Protein AF-A0A8T0NGN0-F1 (afdb_monomer)

Organism: Panicum virgatum (NCBI:txid38727)

Structure (mmCIF, N/CA/C/O backbone):
data_AF-A0A8T0NGN0-F1
#
_entry.id   AF-A0A8T0NGN0-F1
#
loop_
_atom_site.group_PDB
_atom_site.id
_atom_site.type_symbol
_atom_site.label_atom_id
_atom_site.label_alt_id
_atom_site.label_comp_id
_atom_site.label_asym_id
_atom_site.label_entity_id
_atom_site.label_seq_id
_atom_site.pdbx_PDB_ins_code
_atom_site.Cartn_x
_atom_site.Cartn_y
_atom_site.Cartn_z
_atom_site.occupancy
_atom_site.B_iso_or_equiv
_atom_site.auth_seq_id
_atom_site.auth_comp_id
_atom_site.auth_asym_id
_atom_site.auth_atom_id
_atom_site.pdbx_PDB_model_num
ATOM 1 N N . MET A 1 1 ? 45.490 16.093 -98.674 1.00 74.44 1 MET A N 1
ATOM 2 C CA . MET A 1 1 ? 45.564 14.811 -97.948 1.00 74.44 1 MET A CA 1
ATOM 3 C C . MET A 1 1 ? 46.930 14.727 -97.291 1.00 74.44 1 MET A C 1
ATOM 5 O O . MET A 1 1 ? 47.913 14.996 -97.976 1.00 74.44 1 MET A O 1
ATOM 9 N N . THR A 1 2 ? 46.995 14.457 -95.989 1.00 81.38 2 THR A N 1
ATOM 10 C CA . THR A 1 2 ? 48.259 14.351 -95.234 1.00 81.38 2 THR A CA 1
ATOM 11 C C . THR A 1 2 ? 48.808 12.919 -95.259 1.00 81.38 2 THR A C 1
ATOM 13 O O . THR A 1 2 ? 48.068 11.970 -95.512 1.00 81.38 2 THR A O 1
ATOM 16 N N . MET A 1 3 ? 50.105 12.735 -94.977 1.00 75.50 3 MET A N 1
ATOM 17 C CA . MET A 1 3 ? 50.713 11.392 -94.911 1.00 75.50 3 MET A CA 1
ATOM 18 C C . MET A 1 3 ? 50.069 10.491 -93.844 1.00 75.50 3 MET A C 1
ATOM 20 O O . MET A 1 3 ? 49.996 9.276 -94.016 1.00 75.50 3 MET A O 1
ATOM 24 N N . GLU A 1 4 ? 49.558 11.082 -92.765 1.00 74.56 4 GLU A N 1
ATOM 25 C CA . GLU A 1 4 ? 48.891 10.370 -91.673 1.00 74.56 4 GLU A CA 1
ATOM 26 C C . GLU A 1 4 ? 47.486 9.897 -92.083 1.00 74.56 4 GLU A C 1
ATOM 28 O O . GLU A 1 4 ? 47.121 8.752 -91.818 1.00 74.56 4 GLU A O 1
ATOM 33 N N . GLU A 1 5 ? 46.731 10.731 -92.807 1.00 77.75 5 GLU A N 1
ATOM 34 C CA . GLU A 1 5 ? 45.424 10.372 -93.380 1.00 77.75 5 GLU A CA 1
ATOM 35 C C . GLU A 1 5 ? 45.547 9.254 -94.423 1.00 77.75 5 GLU A C 1
ATOM 37 O O . GLU A 1 5 ? 44.729 8.332 -94.456 1.00 77.75 5 GLU A O 1
ATOM 42 N N . ILE A 1 6 ? 46.598 9.308 -95.248 1.00 78.19 6 ILE A N 1
ATOM 43 C CA . ILE A 1 6 ? 46.914 8.279 -96.245 1.00 78.19 6 ILE A CA 1
ATOM 44 C C . ILE A 1 6 ? 47.210 6.931 -95.560 1.00 78.19 6 ILE A C 1
ATOM 46 O O . ILE A 1 6 ? 46.754 5.886 -96.029 1.00 78.19 6 ILE A O 1
ATOM 50 N N . PHE A 1 7 ? 47.940 6.947 -94.438 1.00 75.62 7 PHE A N 1
ATOM 51 C CA . PHE A 1 7 ? 48.290 5.745 -93.674 1.00 75.62 7 PHE A CA 1
ATOM 52 C C . PHE A 1 7 ? 47.091 5.134 -92.933 1.00 75.62 7 PHE A C 1
ATOM 54 O O . PHE A 1 7 ? 46.950 3.914 -92.884 1.00 75.62 7 PHE A O 1
ATOM 61 N N . GLN A 1 8 ? 46.204 5.967 -92.382 1.00 73.19 8 GLN A N 1
ATOM 62 C CA . GLN A 1 8 ? 45.021 5.512 -91.641 1.00 73.19 8 GLN A CA 1
ATOM 63 C C . GLN A 1 8 ? 43.884 5.022 -92.554 1.00 73.19 8 GLN A C 1
ATOM 65 O O . GLN A 1 8 ? 43.066 4.203 -92.130 1.00 73.19 8 GLN A O 1
ATOM 70 N N . GLY A 1 9 ? 43.817 5.499 -93.803 1.00 71.62 9 GLY A N 1
ATOM 71 C CA . GLY A 1 9 ? 42.686 5.257 -94.696 1.00 71.62 9 GLY A CA 1
ATOM 72 C C . GLY A 1 9 ? 43.086 4.977 -96.142 1.00 71.62 9 GLY A C 1
ATOM 73 O O . GLY A 1 9 ? 42.964 5.836 -97.010 1.00 71.62 9 GLY A O 1
ATOM 74 N N . THR A 1 10 ? 43.430 3.727 -96.465 1.00 67.06 10 THR A N 1
ATOM 75 C CA . THR A 1 10 ? 43.726 3.322 -97.857 1.00 67.06 10 THR A CA 1
ATOM 76 C C . THR A 1 10 ? 42.545 3.567 -98.809 1.00 67.06 10 THR A C 1
ATOM 78 O O . THR A 1 10 ? 42.745 3.743 -100.008 1.00 67.06 10 THR A O 1
ATOM 81 N N . LYS A 1 11 ? 41.305 3.601 -98.294 1.00 76.12 11 LYS A N 1
ATOM 82 C CA . LYS A 1 11 ? 40.089 3.831 -99.092 1.00 76.12 11 LYS A CA 1
ATOM 83 C C . LYS A 1 11 ? 39.982 5.265 -99.620 1.00 76.12 11 LYS A C 1
ATOM 85 O O . LYS A 1 11 ? 39.736 5.430 -100.811 1.00 76.12 11 LYS A O 1
ATOM 90 N N . SER A 1 12 ? 40.187 6.274 -98.771 1.00 81.31 12 SER A N 1
ATOM 91 C CA . SER A 1 12 ? 40.117 7.687 -99.176 1.00 81.31 12 SER A CA 1
ATOM 92 C C . SER A 1 12 ? 41.257 8.042 -100.127 1.00 81.31 12 SER A C 1
ATOM 94 O O . SER A 1 12 ? 41.030 8.702 -101.139 1.00 81.31 12 SER A O 1
ATOM 96 N N . 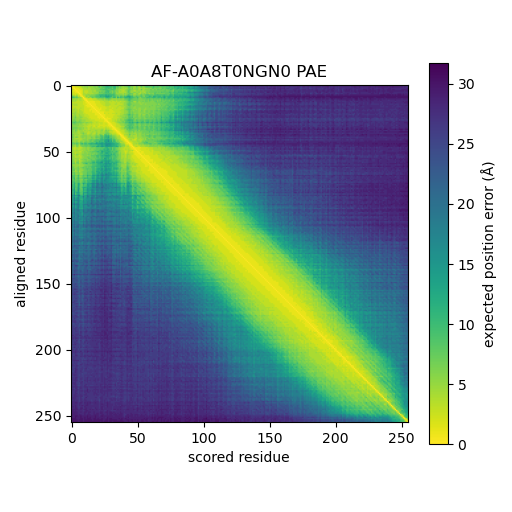PHE A 1 13 ? 42.461 7.521 -99.870 1.00 82.62 13 PHE A N 1
ATOM 97 C CA . PHE A 1 13 ? 43.593 7.667 -100.783 1.00 82.62 13 PHE A CA 1
ATOM 98 C C . PHE A 1 13 ? 43.336 6.999 -102.140 1.00 82.62 13 PHE A C 1
ATOM 100 O O . PHE A 1 13 ? 43.504 7.633 -103.180 1.00 82.62 13 PHE A O 1
ATOM 107 N N . LYS A 1 14 ? 42.865 5.743 -102.147 1.00 82.62 14 LYS A N 1
ATOM 108 C CA . LYS A 1 14 ? 42.511 5.019 -103.378 1.00 82.62 14 LYS A CA 1
ATOM 109 C C . LYS A 1 14 ? 41.492 5.791 -104.210 1.00 82.62 14 LYS A C 1
ATOM 111 O O . LYS A 1 14 ? 41.661 5.877 -105.421 1.00 82.62 14 LYS A O 1
ATOM 116 N N . GLN A 1 15 ? 40.462 6.342 -103.573 1.00 84.31 15 GLN A N 1
ATOM 117 C CA . GLN A 1 15 ? 39.436 7.117 -104.260 1.00 84.31 15 GLN A CA 1
ATOM 118 C C . GLN A 1 15 ? 40.010 8.399 -104.875 1.00 84.31 15 GLN A C 1
ATOM 120 O O . GLN A 1 15 ? 39.818 8.633 -106.064 1.00 84.31 15 GLN A O 1
ATOM 125 N N . ALA A 1 16 ? 40.792 9.169 -104.114 1.00 84.38 16 ALA A N 1
ATOM 126 C CA . ALA A 1 16 ? 41.404 10.397 -104.619 1.00 84.38 16 ALA A CA 1
ATOM 127 C C . ALA A 1 16 ? 42.376 10.140 -105.785 1.00 84.38 16 ALA A C 1
ATOM 129 O O . ALA A 1 16 ? 42.409 10.903 -106.747 1.00 84.38 16 ALA A O 1
ATOM 130 N N . VAL A 1 17 ? 43.165 9.061 -105.733 1.00 84.00 17 VAL A N 1
ATOM 131 C CA . VAL A 1 17 ? 44.047 8.677 -106.849 1.00 84.00 17 VAL A CA 1
ATOM 132 C C . VAL A 1 17 ? 43.225 8.242 -108.059 1.00 84.00 17 VAL A C 1
ATOM 134 O O . VAL A 1 17 ? 43.521 8.652 -109.178 1.00 84.00 17 VAL A O 1
ATOM 137 N N . PHE A 1 18 ? 42.183 7.440 -107.844 1.00 86.38 18 PHE A N 1
ATOM 138 C CA . PHE A 1 18 ? 41.316 6.958 -108.914 1.00 86.38 18 PHE A CA 1
ATOM 139 C C . PHE A 1 18 ? 40.646 8.111 -109.668 1.00 86.38 18 PHE A C 1
ATOM 141 O O . PHE A 1 18 ? 40.709 8.146 -110.893 1.00 86.38 18 PHE A O 1
ATOM 148 N N . GLU A 1 19 ? 40.065 9.073 -108.949 1.00 88.12 19 GLU A N 1
ATOM 149 C CA . GLU A 1 19 ? 39.405 10.242 -109.542 1.00 88.12 19 GLU A CA 1
ATOM 150 C C . GLU A 1 19 ? 40.383 11.081 -110.379 1.00 88.12 19 GLU A C 1
ATOM 152 O O . GLU A 1 19 ? 40.087 11.402 -111.529 1.00 88.12 19 GLU A O 1
ATOM 157 N N . ASN A 1 20 ? 41.583 11.359 -109.856 1.00 87.75 20 ASN A N 1
ATOM 158 C CA . ASN A 1 20 ? 42.586 12.154 -110.571 1.00 87.75 20 ASN A CA 1
ATOM 159 C C . ASN A 1 20 ? 43.132 11.448 -111.822 1.00 87.75 20 ASN A C 1
ATOM 161 O O . ASN A 1 20 ? 43.270 12.072 -112.870 1.00 87.75 20 ASN A O 1
ATOM 165 N N . VAL A 1 21 ? 43.423 10.145 -111.750 1.00 87.62 21 VAL A N 1
ATOM 166 C CA . VAL A 1 21 ? 43.949 9.406 -112.912 1.00 87.62 21 VAL A CA 1
ATOM 167 C C . VAL A 1 21 ? 42.856 9.191 -113.964 1.00 87.62 21 VAL A C 1
ATOM 169 O O . VAL A 1 21 ? 43.134 9.272 -115.159 1.00 87.62 21 VAL A O 1
ATOM 172 N N . GLN A 1 22 ? 41.606 8.963 -113.548 1.00 89.44 22 GLN A N 1
ATOM 173 C CA . GLN A 1 22 ? 40.489 8.826 -114.482 1.00 89.44 22 GLN A CA 1
ATOM 174 C C . GLN A 1 22 ? 40.253 10.117 -115.281 1.00 89.44 22 GLN A C 1
ATOM 176 O O . GLN A 1 22 ? 39.952 10.034 -116.470 1.00 89.44 22 GLN A O 1
ATOM 181 N N . LEU A 1 23 ? 40.430 11.297 -114.671 1.00 90.94 23 LEU A N 1
ATOM 182 C CA . LEU A 1 23 ? 40.332 12.586 -115.371 1.00 90.94 23 LEU A CA 1
ATOM 183 C C . LEU A 1 23 ? 41.334 12.706 -116.529 1.00 90.94 23 LEU A C 1
ATOM 185 O O . LEU A 1 23 ? 40.952 13.143 -117.614 1.00 90.94 23 LEU A O 1
ATOM 189 N N . GLU A 1 24 ? 42.581 12.279 -116.328 1.00 89.69 24 GLU A N 1
ATOM 190 C CA . GLU A 1 24 ? 43.611 12.301 -117.378 1.00 89.69 24 GLU A CA 1
ATOM 191 C C . GLU A 1 24 ? 43.345 11.247 -118.464 1.00 89.69 24 GLU A C 1
ATOM 193 O O . GLU A 1 24 ? 43.424 11.530 -119.659 1.00 89.69 24 GLU A O 1
ATOM 198 N N . LEU A 1 25 ? 42.954 10.029 -118.075 1.00 89.44 25 LEU A N 1
ATOM 199 C CA . LEU A 1 25 ? 42.685 8.937 -119.018 1.00 89.44 25 LEU A CA 1
ATOM 200 C C . LEU A 1 25 ? 41.464 9.185 -119.913 1.00 89.44 25 LEU A C 1
ATOM 202 O O . LEU A 1 25 ? 41.438 8.706 -121.050 1.00 89.44 25 LEU A O 1
ATOM 206 N N . ASN A 1 26 ? 40.492 9.974 -119.444 1.00 90.00 26 ASN A N 1
ATOM 207 C CA . ASN A 1 26 ? 39.333 10.378 -120.240 1.00 90.00 26 ASN A CA 1
ATOM 208 C C . ASN A 1 26 ? 39.740 11.101 -121.537 1.00 90.00 26 ASN A C 1
ATOM 210 O O . ASN A 1 26 ? 39.068 10.930 -122.552 1.00 90.00 26 ASN A O 1
ATOM 214 N N . GLN A 1 27 ? 40.849 11.853 -121.540 1.00 89.81 27 GLN A N 1
ATOM 215 C CA . GLN A 1 27 ? 41.355 12.551 -122.735 1.00 89.81 27 GLN A CA 1
ATOM 216 C C . GLN A 1 27 ? 41.804 11.576 -123.836 1.00 89.81 27 GLN A C 1
ATOM 218 O O . GLN A 1 27 ? 41.778 11.913 -125.018 1.00 89.81 27 GLN A O 1
ATOM 223 N N . PHE A 1 28 ? 42.170 10.352 -123.449 1.00 89.75 28 PHE A N 1
ATOM 224 C CA . PHE A 1 28 ? 42.587 9.270 -124.341 1.00 89.75 28 PHE A CA 1
ATOM 225 C C . PHE A 1 28 ? 41.483 8.222 -124.562 1.00 89.75 28 PHE A C 1
ATOM 227 O O . PHE A 1 28 ? 41.721 7.213 -125.224 1.00 89.75 28 PHE A O 1
ATOM 234 N N . GLY A 1 29 ? 40.283 8.431 -124.002 1.00 88.44 29 GLY A N 1
ATOM 235 C CA . GLY A 1 29 ? 39.164 7.488 -124.085 1.00 88.44 29 GLY A CA 1
ATOM 236 C C . GLY A 1 29 ? 39.358 6.189 -123.289 1.00 88.44 29 GLY A C 1
ATOM 237 O O . GLY A 1 29 ? 38.723 5.182 -123.603 1.00 88.44 29 GLY A O 1
ATOM 238 N N . LEU A 1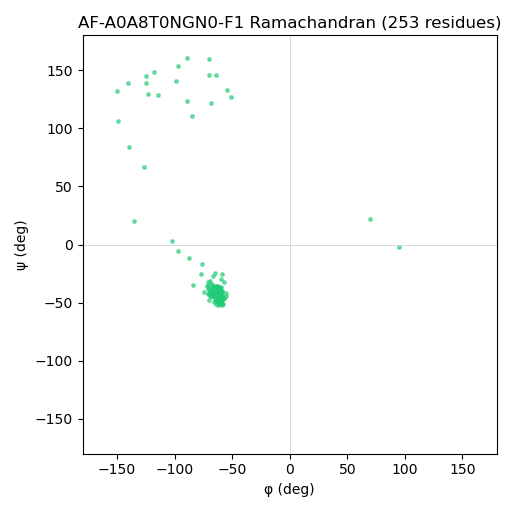 30 ? 40.239 6.180 -122.282 1.00 91.62 30 LEU A N 1
ATOM 239 C CA . LEU A 1 30 ? 40.534 5.007 -121.453 1.00 91.62 30 LEU A CA 1
ATOM 240 C C . LEU A 1 30 ? 39.772 5.058 -120.116 1.00 91.62 30 LEU A C 1
ATOM 242 O O . LEU A 1 30 ? 39.679 6.104 -119.475 1.00 91.62 30 LEU A O 1
ATOM 246 N N . TYR A 1 31 ? 39.270 3.907 -119.656 1.00 87.12 31 TYR A N 1
ATOM 247 C CA . TYR A 1 31 ? 38.495 3.789 -118.413 1.00 87.12 31 TYR A CA 1
ATOM 248 C C . TYR A 1 31 ? 39.119 2.789 -117.444 1.00 87.12 31 TYR A C 1
ATOM 250 O O . TYR A 1 31 ? 39.392 1.639 -117.798 1.00 87.12 31 TYR A O 1
ATOM 258 N N . ILE A 1 32 ? 39.301 3.210 -116.194 1.00 85.94 32 ILE A N 1
ATOM 259 C CA . ILE A 1 32 ? 39.745 2.342 -115.110 1.00 85.94 32 ILE A CA 1
ATOM 260 C C . ILE A 1 32 ? 38.516 1.646 -114.525 1.00 85.94 32 ILE A C 1
ATOM 262 O O . ILE A 1 32 ? 37.703 2.256 -113.842 1.00 85.94 32 ILE A O 1
ATOM 266 N N . TYR A 1 33 ? 38.402 0.338 -114.734 1.00 84.44 33 TYR A N 1
ATOM 267 C CA . TYR A 1 33 ? 37.346 -0.466 -114.105 1.00 84.44 33 TYR A CA 1
ATOM 268 C C . TYR A 1 33 ? 37.709 -0.908 -112.688 1.00 84.44 33 TYR A C 1
ATOM 270 O O . TYR A 1 33 ? 36.854 -1.015 -111.812 1.00 84.44 33 TYR A O 1
ATOM 278 N N . ASN A 1 34 ? 38.989 -1.190 -112.457 1.00 83.50 34 ASN A N 1
ATOM 279 C CA . ASN A 1 34 ? 39.491 -1.594 -111.158 1.00 83.50 34 ASN A CA 1
ATOM 280 C C . ASN A 1 34 ? 40.941 -1.136 -111.012 1.00 83.50 34 ASN A C 1
ATOM 282 O O . ASN A 1 34 ? 41.767 -1.371 -111.890 1.00 83.50 34 ASN A O 1
ATOM 286 N N . ALA A 1 35 ? 41.245 -0.514 -109.881 1.00 81.31 35 ALA A N 1
ATOM 287 C CA . ALA A 1 35 ? 42.602 -0.220 -109.464 1.00 81.31 35 ALA A CA 1
ATOM 288 C C . ALA A 1 35 ? 42.817 -0.805 -108.073 1.00 81.31 35 ALA A C 1
ATOM 290 O O . ALA A 1 35 ? 41.958 -0.682 -107.201 1.00 81.31 35 ALA A O 1
ATOM 291 N N . ASN A 1 36 ? 43.982 -1.398 -107.839 1.00 79.88 36 ASN A N 1
ATOM 292 C CA . ASN A 1 36 ? 44.412 -1.798 -106.508 1.00 79.88 36 ASN A CA 1
ATOM 293 C C . ASN A 1 36 ? 45.627 -0.969 -106.121 1.00 79.88 36 ASN A C 1
ATOM 295 O O . ASN A 1 36 ? 46.600 -0.889 -106.866 1.00 79.88 36 ASN A O 1
ATOM 299 N N . VAL A 1 37 ? 45.562 -0.365 -104.940 1.00 77.19 37 VAL A N 1
ATOM 300 C CA . VAL A 1 37 ? 46.704 0.313 -104.337 1.00 77.19 37 VAL A CA 1
ATOM 301 C C . VAL A 1 37 ? 47.447 -0.735 -103.519 1.00 77.19 37 VAL A C 1
ATOM 303 O O . VAL A 1 37 ? 46.844 -1.406 -102.679 1.00 77.19 37 VAL A O 1
ATOM 306 N N . LYS A 1 38 ? 48.737 -0.926 -103.802 1.00 79.44 38 LYS A N 1
ATOM 307 C CA . LYS A 1 38 ? 49.597 -1.777 -102.971 1.00 79.44 38 LYS A CA 1
ATOM 308 C C . LYS A 1 38 ? 49.841 -1.105 -101.618 1.00 79.44 38 LYS A C 1
ATOM 310 O O . LYS A 1 38 ? 49.680 0.104 -101.486 1.00 79.44 38 LYS A O 1
ATOM 315 N N . GLN A 1 39 ? 50.233 -1.892 -100.619 1.00 75.62 39 GLN A N 1
ATOM 316 C CA . GLN A 1 39 ? 50.604 -1.360 -99.311 1.00 75.62 39 GLN A CA 1
ATOM 317 C C . GLN A 1 39 ? 51.698 -0.296 -99.461 1.00 75.62 39 GLN A C 1
ATOM 319 O O . GLN A 1 39 ? 52.683 -0.508 -100.170 1.00 75.62 39 GLN A O 1
ATOM 324 N N . LEU A 1 40 ? 51.506 0.840 -98.795 1.00 75.69 40 LEU A N 1
ATOM 325 C CA . LEU A 1 40 ? 52.522 1.878 -98.703 1.00 75.69 40 LEU A CA 1
ATOM 326 C C . LEU A 1 40 ? 53.664 1.349 -97.845 1.00 75.69 40 LEU A C 1
ATOM 328 O O . LEU A 1 40 ? 53.458 0.936 -96.704 1.00 75.69 40 LEU A O 1
ATOM 332 N N . VAL A 1 41 ? 54.851 1.332 -98.431 1.00 77.81 41 VAL A N 1
ATOM 333 C CA . VAL A 1 41 ? 56.087 0.911 -97.783 1.00 77.81 41 VAL A CA 1
ATOM 334 C C . VAL A 1 41 ? 57.097 2.035 -97.923 1.00 77.81 41 VAL A C 1
ATOM 336 O O . VAL A 1 41 ? 57.103 2.747 -98.931 1.00 77.81 41 VAL A O 1
ATOM 339 N N . ASP A 1 42 ? 57.927 2.208 -96.901 1.00 79.25 42 ASP A N 1
ATOM 340 C CA . ASP A 1 42 ? 59.022 3.165 -96.966 1.00 79.25 42 ASP A CA 1
ATOM 341 C C . ASP A 1 42 ? 60.029 2.751 -98.057 1.00 79.25 42 ASP A C 1
ATOM 343 O O . ASP A 1 42 ? 60.260 1.567 -98.320 1.00 79.25 42 ASP A O 1
ATOM 347 N N . VAL A 1 43 ? 60.633 3.744 -98.709 1.00 80.56 43 VAL A N 1
ATOM 348 C CA . VAL A 1 43 ? 61.757 3.537 -99.635 1.00 80.56 43 VAL A CA 1
ATOM 349 C C . VAL A 1 43 ? 63.000 3.135 -98.818 1.00 80.56 43 VAL A C 1
ATOM 351 O O . VAL A 1 43 ? 63.158 3.638 -97.703 1.00 80.56 43 VAL A O 1
ATOM 354 N N . PRO A 1 44 ? 63.908 2.274 -99.325 1.00 77.62 44 PRO A N 1
ATOM 355 C CA . PRO A 1 44 ? 65.113 1.882 -98.591 1.00 77.62 44 PRO A CA 1
ATOM 356 C C . PRO A 1 44 ? 65.912 3.088 -98.068 1.00 77.62 44 PRO A C 1
ATOM 358 O O . PRO A 1 44 ? 66.255 3.988 -98.834 1.00 77.62 44 PRO A O 1
ATOM 361 N N . GLY A 1 45 ? 66.201 3.100 -96.763 1.00 80.38 45 GLY A N 1
ATOM 362 C CA . GLY A 1 45 ? 66.869 4.209 -96.068 1.00 80.38 45 GLY A CA 1
ATOM 363 C C . GLY A 1 45 ? 65.927 5.214 -95.390 1.00 80.38 45 GLY A C 1
ATOM 364 O O . GLY A 1 45 ? 66.411 6.131 -94.734 1.00 80.38 45 GLY A O 1
ATOM 365 N N . GLN A 1 46 ? 64.607 5.044 -95.518 1.00 81.69 46 GLN A N 1
ATOM 366 C CA . GLN A 1 46 ? 63.585 5.809 -94.797 1.00 81.69 46 GLN A CA 1
ATOM 367 C C . GLN A 1 46 ? 62.755 4.874 -93.901 1.00 81.69 46 GLN A C 1
ATOM 369 O O . GLN A 1 46 ? 62.558 3.709 -94.234 1.00 81.69 46 GLN A O 1
ATOM 374 N N . GLU A 1 47 ? 62.266 5.377 -92.765 1.00 83.12 47 GLU A N 1
ATOM 375 C CA . GLU A 1 47 ? 61.556 4.576 -91.742 1.00 83.12 47 GLU A CA 1
ATOM 376 C C . GLU A 1 47 ? 60.276 5.265 -91.221 1.00 83.12 47 GLU A C 1
ATOM 378 O O . GLU A 1 47 ? 59.793 4.989 -90.120 1.00 83.12 47 GLU A O 1
ATOM 383 N N . TYR A 1 48 ? 59.725 6.215 -91.978 1.00 83.94 48 TYR A N 1
ATOM 384 C CA . TYR A 1 48 ? 58.639 7.076 -91.513 1.00 83.94 48 TYR A CA 1
ATOM 385 C C . TYR A 1 48 ? 57.359 6.299 -91.164 1.00 83.94 48 TYR A C 1
ATOM 387 O O . TYR A 1 48 ? 56.816 6.488 -90.072 1.00 83.94 48 TYR A O 1
ATOM 395 N N . PHE A 1 49 ? 56.883 5.402 -92.035 1.00 81.62 49 PHE A N 1
ATOM 396 C CA . PHE A 1 49 ? 55.665 4.624 -91.770 1.00 81.62 49 PHE A CA 1
ATOM 397 C C . PHE A 1 49 ? 55.860 3.598 -90.650 1.00 81.62 49 PHE A C 1
ATOM 399 O O . PHE A 1 49 ? 54.928 3.347 -89.881 1.00 81.62 49 PHE A O 1
ATOM 406 N N . SER A 1 50 ? 57.076 3.063 -90.499 1.00 82.06 50 SER A N 1
ATOM 407 C CA . SER A 1 50 ? 57.440 2.222 -89.351 1.00 82.06 50 SER A CA 1
ATOM 408 C C . SER A 1 50 ? 57.301 2.986 -88.027 1.00 82.06 50 SER A C 1
ATOM 410 O O . SER A 1 50 ? 56.578 2.545 -87.126 1.00 82.06 50 SER A O 1
ATOM 412 N N . TYR A 1 51 ? 57.897 4.181 -87.917 1.00 85.81 51 TYR A N 1
ATOM 413 C CA . TYR A 1 51 ? 57.782 5.013 -86.713 1.00 85.81 51 TYR A CA 1
ATOM 414 C C . TYR A 1 51 ? 56.361 5.529 -86.477 1.00 85.81 51 TYR A C 1
ATOM 416 O O . TYR A 1 51 ? 55.921 5.599 -85.328 1.00 85.81 51 TYR A O 1
ATOM 424 N N . LEU A 1 52 ? 55.612 5.854 -87.534 1.00 84.00 52 LEU A N 1
ATOM 425 C CA . LEU A 1 52 ? 54.213 6.273 -87.424 1.00 84.00 52 LEU A CA 1
ATOM 426 C C . LEU A 1 52 ? 53.324 5.131 -86.899 1.00 84.00 52 LEU A C 1
ATOM 428 O O . LEU A 1 52 ? 52.499 5.344 -86.004 1.00 84.00 52 LEU A O 1
ATOM 432 N N . GLY A 1 53 ? 53.537 3.903 -87.379 1.00 83.69 53 GLY A N 1
ATOM 433 C CA . GLY A 1 53 ? 52.899 2.694 -86.853 1.00 83.69 53 GLY A CA 1
ATOM 434 C C . GLY A 1 53 ? 53.245 2.436 -85.382 1.00 83.69 53 GLY A C 1
ATOM 435 O O . GLY A 1 53 ? 52.358 2.208 -84.561 1.00 83.69 53 GLY A O 1
ATOM 436 N N . GLN A 1 54 ? 54.520 2.561 -85.003 1.00 86.75 54 GLN A N 1
ATOM 437 C CA . GLN A 1 54 ? 54.936 2.422 -83.602 1.00 86.75 54 GLN A CA 1
ATOM 438 C C . GLN A 1 54 ? 54.341 3.520 -82.707 1.00 86.75 54 GLN A C 1
ATOM 440 O O . GLN A 1 54 ? 53.851 3.226 -81.617 1.00 86.75 54 GLN A O 1
ATOM 445 N N . LYS A 1 55 ? 54.325 4.781 -83.159 1.00 88.44 55 LYS A N 1
ATOM 446 C CA . LYS A 1 55 ? 53.760 5.923 -82.419 1.00 88.44 55 LYS A CA 1
ATOM 447 C C . LYS A 1 55 ? 52.260 5.760 -82.184 1.00 88.44 55 LYS A C 1
ATOM 449 O O . LYS A 1 55 ? 51.794 6.025 -81.079 1.00 88.44 55 LYS A O 1
ATOM 454 N N . THR A 1 56 ? 51.508 5.310 -83.189 1.00 85.19 56 THR A N 1
ATOM 455 C CA . THR A 1 56 ? 50.058 5.071 -83.067 1.00 85.19 56 THR A CA 1
ATOM 456 C C . THR A 1 56 ? 49.752 3.918 -82.110 1.00 85.19 56 THR A C 1
ATOM 458 O O . THR A 1 56 ? 48.919 4.079 -81.218 1.00 85.19 56 THR A O 1
ATOM 461 N N . GLN A 1 57 ? 50.485 2.802 -82.199 1.00 85.94 57 GLN A N 1
ATOM 462 C CA . GLN A 1 57 ? 50.362 1.688 -81.249 1.00 85.94 57 GLN A CA 1
ATOM 463 C C . GLN A 1 57 ? 50.725 2.107 -79.818 1.00 85.94 57 GLN A C 1
ATOM 465 O O . GLN A 1 57 ? 49.973 1.838 -78.882 1.00 85.94 57 GLN A O 1
ATOM 470 N N . GLN A 1 58 ? 51.842 2.817 -79.631 1.00 89.56 58 GLN A N 1
ATOM 471 C CA . GLN A 1 58 ? 52.235 3.336 -78.320 1.00 89.56 58 GLN A CA 1
ATOM 472 C C . GLN A 1 58 ? 51.228 4.357 -77.779 1.00 89.56 58 GLN A C 1
ATOM 474 O O . GLN A 1 58 ? 50.980 4.373 -76.575 1.00 89.56 58 GLN A O 1
ATOM 479 N N . GLY A 1 59 ? 50.634 5.184 -78.643 1.00 89.50 59 GLY A N 1
ATOM 480 C CA . GLY A 1 59 ? 49.565 6.117 -78.291 1.00 89.50 59 GLY A CA 1
ATOM 481 C C . GLY A 1 59 ? 48.329 5.397 -77.755 1.00 89.50 59 GLY A C 1
ATOM 482 O O . GLY A 1 59 ? 47.876 5.712 -76.658 1.00 89.50 59 GLY A O 1
ATOM 483 N N . ALA A 1 60 ? 47.854 4.368 -78.462 1.00 88.44 60 ALA A N 1
ATOM 484 C CA . ALA A 1 60 ? 46.731 3.539 -78.019 1.00 88.44 60 ALA A CA 1
ATOM 485 C C . ALA A 1 60 ? 47.029 2.816 -76.694 1.00 88.44 60 ALA A C 1
ATOM 487 O O . ALA A 1 60 ? 46.200 2.810 -75.787 1.00 88.44 60 ALA A O 1
ATOM 488 N N . VAL A 1 61 ? 48.240 2.265 -76.539 1.00 91.56 61 VAL A N 1
ATOM 489 C CA . VAL A 1 61 ? 48.672 1.620 -75.287 1.00 91.56 61 VAL A CA 1
ATOM 490 C C . VAL A 1 61 ? 48.739 2.624 -74.133 1.00 91.56 61 VAL A C 1
ATOM 492 O O . VAL A 1 61 ? 48.342 2.293 -73.018 1.00 91.56 61 VAL A O 1
ATOM 495 N N . LYS A 1 62 ? 49.239 3.844 -74.366 1.00 91.50 62 LYS A N 1
ATOM 496 C CA . LYS A 1 62 ? 49.266 4.900 -73.343 1.00 91.50 62 LYS A CA 1
ATOM 497 C C . LYS A 1 62 ? 47.854 5.329 -72.954 1.00 91.50 62 LYS A C 1
ATOM 499 O O . LYS A 1 62 ? 47.594 5.409 -71.760 1.00 91.50 62 LYS A O 1
ATOM 504 N N . GLN A 1 63 ? 46.957 5.527 -73.920 1.00 91.88 63 GLN A N 1
ATOM 505 C CA . GLN A 1 63 ? 45.569 5.890 -73.637 1.00 91.88 63 GLN A CA 1
ATOM 506 C C . GLN A 1 63 ? 44.865 4.801 -72.821 1.00 91.88 63 GLN A C 1
ATOM 508 O O . GLN A 1 63 ? 44.339 5.089 -71.756 1.00 91.88 63 GLN A O 1
ATOM 513 N N . ALA A 1 64 ? 44.980 3.532 -73.224 1.00 92.88 64 ALA A N 1
ATOM 514 C CA . ALA A 1 64 ? 44.413 2.421 -72.462 1.00 92.88 64 ALA A CA 1
ATOM 515 C C . ALA A 1 64 ? 44.985 2.336 -71.034 1.00 92.88 64 ALA A C 1
ATOM 517 O O . ALA A 1 64 ? 44.265 2.022 -70.089 1.00 92.88 64 ALA A O 1
ATOM 518 N N . LYS A 1 65 ? 46.281 2.634 -70.846 1.00 93.62 65 LYS A N 1
ATOM 519 C CA . LYS A 1 65 ? 46.887 2.711 -69.506 1.00 93.62 65 LYS A CA 1
ATOM 520 C C . LYS A 1 65 ? 46.305 3.854 -68.671 1.00 93.62 65 LYS A C 1
ATOM 522 O O . LYS A 1 65 ? 46.104 3.648 -67.476 1.00 93.62 65 LYS A O 1
ATOM 527 N N . VAL A 1 66 ? 46.050 5.018 -69.274 1.00 94.31 66 VAL A N 1
ATOM 528 C CA . VAL A 1 66 ? 45.398 6.158 -68.608 1.00 94.31 66 VAL A CA 1
ATOM 529 C C . VAL A 1 66 ? 43.970 5.786 -68.215 1.00 94.31 66 VAL A C 1
ATOM 531 O O . VAL A 1 66 ? 43.648 5.866 -67.035 1.00 94.31 66 VAL A O 1
ATOM 534 N N . ASP A 1 67 ? 43.171 5.254 -69.140 1.00 94.50 67 ASP A N 1
ATOM 535 C CA . ASP A 1 67 ? 41.776 4.875 -68.882 1.00 94.50 67 ASP A CA 1
ATOM 536 C C . ASP A 1 67 ? 41.673 3.823 -67.760 1.00 94.50 67 ASP A C 1
ATOM 538 O O . ASP A 1 67 ? 40.827 3.915 -66.869 1.00 94.50 67 ASP A O 1
ATOM 542 N N . VAL A 1 68 ? 42.579 2.832 -67.744 1.00 94.56 68 VAL A N 1
ATOM 543 C CA . VAL A 1 68 ? 42.654 1.828 -66.667 1.00 94.56 68 VAL A CA 1
ATOM 544 C C . VAL A 1 68 ? 43.057 2.461 -65.333 1.00 94.56 68 VAL A C 1
ATOM 546 O O . VAL A 1 68 ? 42.532 2.064 -64.289 1.00 94.56 68 VAL A O 1
ATOM 549 N N . ALA A 1 69 ? 43.986 3.418 -65.333 1.00 92.75 69 ALA A N 1
ATOM 550 C CA . ALA A 1 69 ? 44.394 4.120 -64.119 1.00 92.75 69 ALA A CA 1
ATOM 551 C C . ALA A 1 69 ? 43.257 4.992 -63.563 1.00 92.75 69 ALA A C 1
ATOM 553 O O . ALA A 1 69 ? 42.984 4.929 -62.364 1.00 92.75 69 ALA A O 1
ATOM 554 N N . GLU A 1 70 ? 42.548 5.725 -64.422 1.00 94.00 70 GLU A N 1
ATOM 555 C CA . GLU A 1 70 ? 41.384 6.535 -64.054 1.00 94.00 70 GLU A CA 1
ATOM 556 C C . GLU A 1 70 ? 40.235 5.670 -63.528 1.00 94.00 70 GLU A C 1
ATOM 558 O O . GLU A 1 70 ? 39.679 5.960 -62.468 1.00 94.00 70 GLU A O 1
ATOM 563 N N . ALA A 1 71 ? 39.922 4.555 -64.196 1.00 94.38 71 ALA A N 1
ATOM 564 C CA . ALA A 1 71 ? 38.895 3.621 -63.740 1.00 94.38 71 ALA A CA 1
ATOM 565 C C . ALA A 1 71 ? 39.237 3.005 -62.373 1.00 94.38 71 ALA A C 1
ATOM 567 O O . ALA A 1 71 ? 38.368 2.899 -61.505 1.00 94.38 71 ALA A O 1
ATOM 568 N N . ARG A 1 72 ? 40.508 2.637 -62.145 1.00 93.94 72 ARG A N 1
ATOM 569 C CA . ARG A 1 72 ? 40.978 2.144 -60.839 1.00 93.94 72 ARG A CA 1
ATOM 570 C C . ARG A 1 72 ? 40.894 3.216 -59.760 1.00 93.94 72 ARG A C 1
ATOM 572 O O . ARG A 1 72 ? 40.438 2.916 -58.661 1.00 93.94 72 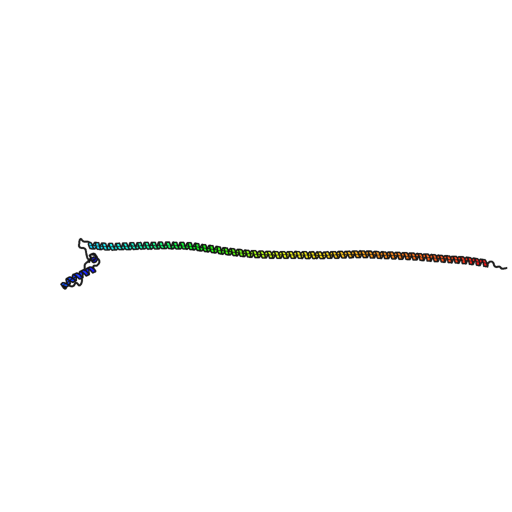ARG A O 1
ATOM 579 N N . MET A 1 73 ? 41.317 4.444 -60.063 1.00 94.44 73 MET A N 1
ATOM 580 C CA . MET A 1 73 ? 41.238 5.571 -59.133 1.00 94.44 73 MET A CA 1
ATOM 581 C C . MET A 1 73 ? 39.786 5.849 -58.743 1.00 94.44 73 MET A C 1
ATOM 583 O O . MET A 1 73 ? 39.481 5.921 -57.556 1.00 94.44 73 MET A O 1
ATOM 587 N N . ARG A 1 74 ? 38.883 5.930 -59.725 1.00 94.75 74 ARG A N 1
ATOM 588 C CA . ARG A 1 74 ? 37.454 6.140 -59.482 1.00 94.75 74 ARG A CA 1
ATOM 589 C C . ARG A 1 74 ? 36.848 5.011 -58.656 1.00 94.75 74 ARG A C 1
ATOM 591 O O . ARG A 1 74 ? 36.202 5.283 -57.654 1.00 94.75 74 ARG A O 1
ATOM 598 N N . GLY A 1 75 ? 37.131 3.754 -59.002 1.00 94.44 75 GLY A N 1
ATOM 599 C CA . GLY A 1 75 ? 36.665 2.604 -58.225 1.00 94.44 75 GLY A CA 1
ATOM 600 C C . GLY A 1 75 ? 37.174 2.604 -56.779 1.00 94.44 75 GLY A C 1
ATOM 601 O O . GLY A 1 75 ? 36.429 2.251 -55.868 1.00 94.44 75 GLY A O 1
ATOM 602 N N . ALA A 1 76 ? 38.419 3.034 -56.546 1.00 94.12 76 ALA A N 1
ATOM 603 C CA . ALA A 1 76 ? 38.978 3.162 -55.202 1.00 94.12 76 ALA A CA 1
ATOM 604 C C . ALA A 1 76 ? 38.326 4.300 -54.397 1.00 94.12 76 ALA A C 1
ATOM 606 O O . ALA A 1 76 ? 38.049 4.112 -53.211 1.00 94.12 76 ALA A O 1
ATOM 607 N N . ILE A 1 77 ? 38.057 5.448 -55.031 1.00 92.38 77 ILE A N 1
ATOM 608 C CA . ILE A 1 77 ? 37.330 6.569 -54.414 1.00 92.38 77 ILE A CA 1
ATOM 609 C C . ILE A 1 77 ? 35.911 6.130 -54.053 1.00 92.38 77 ILE A C 1
ATOM 611 O O . ILE A 1 77 ? 35.542 6.222 -52.886 1.00 92.38 77 ILE A O 1
ATOM 615 N N . ASP A 1 78 ? 35.165 5.552 -54.997 1.00 94.44 78 ASP A N 1
ATOM 616 C CA . ASP A 1 78 ? 33.791 5.092 -54.770 1.00 94.44 78 ASP A CA 1
ATOM 617 C C . ASP A 1 78 ? 33.730 4.043 -53.643 1.00 94.44 78 ASP A C 1
ATOM 619 O O . ASP A 1 78 ? 32.831 4.065 -52.798 1.00 94.44 78 ASP A O 1
ATOM 623 N N . ALA A 1 79 ? 34.704 3.125 -53.588 1.00 94.06 79 ALA A N 1
ATOM 624 C CA . ALA A 1 79 ? 34.809 2.143 -52.510 1.00 94.06 79 ALA A CA 1
ATOM 625 C C . ALA A 1 79 ? 35.060 2.811 -51.148 1.00 94.06 79 ALA A C 1
ATOM 627 O O . ALA A 1 79 ? 34.392 2.470 -50.169 1.00 94.06 79 ALA A O 1
ATOM 628 N N . LYS A 1 80 ? 35.977 3.786 -51.083 1.00 94.56 80 LYS A N 1
ATOM 629 C CA . LYS A 1 80 ? 36.280 4.528 -49.852 1.00 94.56 80 LYS A CA 1
ATOM 630 C C . LYS A 1 80 ? 35.129 5.425 -49.402 1.00 94.56 80 LYS A C 1
ATOM 632 O O . LYS A 1 80 ? 34.864 5.501 -48.206 1.00 94.56 80 LYS A O 1
ATOM 637 N N . GLU A 1 81 ? 34.406 6.049 -50.325 1.00 94.06 81 GLU A N 1
ATOM 638 C CA . GLU A 1 81 ? 33.199 6.819 -50.015 1.00 94.06 81 GLU A CA 1
ATOM 639 C C . GLU A 1 81 ? 32.081 5.922 -49.472 1.00 94.06 81 GLU A C 1
ATOM 641 O O . GLU A 1 81 ? 31.432 6.266 -48.480 1.00 94.06 81 GLU A O 1
ATOM 646 N N . ARG A 1 82 ? 31.875 4.732 -50.053 1.00 93.62 82 ARG A N 1
ATOM 647 C CA . ARG A 1 82 ? 30.912 3.755 -49.516 1.00 93.62 82 ARG A CA 1
ATOM 648 C C . ARG A 1 82 ? 31.304 3.253 -48.133 1.00 93.62 82 ARG A C 1
ATOM 650 O O . ARG A 1 82 ? 30.440 3.123 -47.268 1.00 93.62 82 ARG A O 1
ATOM 657 N N . GLU A 1 83 ? 32.587 3.001 -47.902 1.00 94.44 83 GLU A N 1
ATOM 658 C CA . GLU A 1 83 ? 33.098 2.633 -46.580 1.00 94.44 83 GLU A CA 1
ATOM 659 C C . GLU A 1 83 ? 32.855 3.766 -45.568 1.00 94.44 83 GLU A C 1
ATOM 661 O O . GLU A 1 83 ? 32.253 3.539 -44.519 1.00 94.44 83 GLU A O 1
ATOM 666 N N . GLY A 1 84 ? 33.221 5.004 -45.914 1.00 94.00 84 GLY A N 1
ATOM 667 C CA . GLY A 1 84 ? 33.026 6.179 -45.063 1.00 94.00 84 GLY A CA 1
ATOM 668 C C . GLY A 1 84 ? 31.556 6.452 -44.738 1.00 94.00 84 GLY A C 1
ATOM 669 O O . GLY A 1 84 ? 31.208 6.652 -43.576 1.00 94.00 84 GLY A O 1
ATOM 670 N N . THR A 1 85 ? 30.671 6.391 -45.735 1.00 94.12 85 THR A N 1
ATOM 671 C CA . THR A 1 85 ? 29.220 6.559 -45.532 1.00 94.12 85 THR A CA 1
ATOM 672 C C . THR A 1 85 ? 28.619 5.437 -44.688 1.00 94.12 85 THR A C 1
ATOM 674 O O . THR A 1 85 ? 27.746 5.700 -43.862 1.00 94.12 85 THR A O 1
ATOM 677 N N . THR A 1 86 ? 29.096 4.199 -44.841 1.00 92.44 86 THR A N 1
ATOM 678 C CA . THR A 1 86 ? 28.672 3.069 -44.000 1.00 92.44 86 THR A CA 1
ATOM 679 C C . THR A 1 86 ? 29.087 3.287 -42.547 1.00 92.44 86 THR A C 1
ATOM 681 O O . THR A 1 86 ? 28.258 3.141 -41.652 1.00 92.44 86 THR A O 1
ATOM 684 N N . LEU A 1 87 ? 30.334 3.703 -42.307 1.00 94.19 87 LEU A N 1
ATOM 685 C CA . LEU A 1 87 ? 30.838 3.998 -40.964 1.00 94.19 87 LEU A CA 1
ATOM 686 C C . LEU A 1 87 ? 30.093 5.169 -40.308 1.00 94.19 87 LEU A C 1
ATOM 688 O O . LEU A 1 87 ? 29.723 5.074 -39.140 1.00 94.19 87 LEU A O 1
ATOM 692 N N . GLN A 1 88 ? 29.823 6.245 -41.053 1.00 93.38 88 GLN A N 1
ATOM 693 C CA . GLN A 1 88 ? 29.052 7.388 -40.550 1.00 93.38 88 GLN A CA 1
ATOM 694 C C . GLN A 1 88 ? 27.626 6.986 -40.162 1.00 93.38 88 GLN A C 1
ATOM 696 O O . GLN A 1 88 ? 27.184 7.308 -39.061 1.00 93.38 88 GLN A O 1
ATOM 701 N N . LYS A 1 89 ? 26.928 6.233 -41.022 1.00 94.94 89 LYS A N 1
ATOM 702 C CA . LYS A 1 89 ? 25.575 5.740 -40.726 1.00 94.94 89 LYS A CA 1
ATOM 703 C C . LYS A 1 89 ? 25.558 4.787 -39.536 1.00 94.94 89 LYS A C 1
ATOM 705 O O . LYS A 1 89 ? 24.659 4.880 -38.709 1.00 94.94 89 LYS A O 1
ATOM 710 N N . ALA A 1 90 ? 26.543 3.896 -39.425 1.00 92.88 90 ALA A N 1
ATOM 711 C CA . ALA A 1 90 ? 26.667 3.009 -38.272 1.00 92.88 90 ALA A CA 1
ATOM 712 C C . ALA A 1 90 ? 26.843 3.811 -36.971 1.00 92.88 90 ALA A C 1
ATOM 714 O O . ALA A 1 90 ? 26.113 3.587 -36.009 1.00 92.88 90 ALA A O 1
ATOM 715 N N . ALA A 1 91 ? 27.735 4.807 -36.968 1.00 93.62 91 ALA A N 1
ATOM 716 C CA . ALA A 1 91 ? 27.948 5.679 -35.815 1.00 93.62 91 ALA A CA 1
ATOM 717 C C . ALA A 1 91 ? 26.696 6.500 -35.449 1.00 93.62 91 ALA A C 1
ATOM 719 O O . ALA A 1 91 ? 26.391 6.664 -34.266 1.00 93.62 91 ALA A O 1
ATOM 720 N N . GLU A 1 92 ? 25.953 6.992 -36.444 1.00 95.50 92 GLU A N 1
ATOM 721 C CA . GLU A 1 92 ? 24.693 7.709 -36.233 1.00 95.50 92 GLU A CA 1
ATOM 722 C C . GLU A 1 92 ? 23.626 6.803 -35.601 1.00 95.50 92 GLU A C 1
ATOM 724 O O . GLU A 1 92 ? 23.018 7.178 -34.596 1.00 95.50 92 GLU A O 1
ATOM 729 N N . VAL A 1 93 ? 23.439 5.592 -36.135 1.00 93.56 93 VAL A N 1
ATOM 730 C CA . VAL A 1 93 ? 22.500 4.601 -35.588 1.00 93.56 93 VAL A CA 1
ATOM 731 C C . VAL A 1 93 ? 22.878 4.222 -34.157 1.00 93.56 93 VAL A C 1
ATOM 733 O O . VAL A 1 93 ? 22.003 4.168 -33.290 1.00 93.56 93 VAL A O 1
ATOM 736 N N . ASP A 1 94 ? 24.162 4.020 -33.868 1.00 93.50 94 ASP A N 1
ATOM 737 C CA . ASP A 1 94 ? 24.634 3.710 -32.517 1.00 93.50 94 ASP A CA 1
ATOM 738 C C . ASP A 1 94 ? 24.368 4.861 -31.537 1.00 93.50 94 ASP A C 1
ATOM 740 O O . ASP A 1 94 ? 23.908 4.635 -30.412 1.00 93.50 94 ASP A O 1
ATOM 744 N N . ALA A 1 95 ? 24.613 6.106 -31.954 1.00 93.00 95 ALA A N 1
ATOM 745 C CA . ALA A 1 95 ? 24.327 7.286 -31.143 1.00 93.00 95 ALA A CA 1
ATOM 746 C C . ALA A 1 95 ? 22.821 7.432 -30.869 1.00 93.00 95 ALA A C 1
ATOM 748 O O . ALA A 1 95 ? 22.418 7.601 -29.714 1.00 93.00 95 ALA A O 1
ATOM 749 N N . GLN A 1 96 ? 21.981 7.291 -31.899 1.00 93.00 96 GLN A N 1
ATOM 750 C CA . GLN A 1 96 ? 20.522 7.322 -31.762 1.00 93.00 96 GLN A CA 1
ATOM 751 C C . GLN A 1 96 ? 20.014 6.190 -30.862 1.00 93.00 96 GLN A C 1
ATOM 753 O O . GLN A 1 96 ? 19.163 6.419 -30.001 1.00 93.00 96 GLN A O 1
ATOM 758 N N . THR A 1 97 ? 20.580 4.989 -30.989 1.00 93.00 97 THR A N 1
ATOM 759 C CA . THR A 1 97 ? 20.228 3.831 -30.159 1.00 93.00 97 THR A CA 1
ATOM 760 C C . THR A 1 97 ? 20.559 4.080 -28.689 1.00 93.00 97 THR A C 1
ATOM 762 O O . THR A 1 97 ? 19.741 3.776 -27.819 1.00 93.00 97 THR A O 1
ATOM 765 N N . LYS A 1 98 ? 21.718 4.681 -28.384 1.00 93.62 98 LYS A N 1
ATOM 766 C CA . LYS A 1 98 ? 22.080 5.062 -27.007 1.00 93.62 98 LYS A CA 1
ATOM 767 C C . LYS A 1 98 ? 21.102 6.082 -26.427 1.00 93.62 98 LYS A C 1
ATOM 769 O O . LYS A 1 98 ? 20.606 5.877 -25.321 1.00 93.62 98 LYS A O 1
ATOM 774 N N . VAL A 1 99 ? 20.780 7.138 -27.176 1.00 92.50 99 VAL A N 1
ATOM 775 C CA . VAL A 1 99 ? 19.807 8.158 -26.741 1.00 92.50 99 VAL A CA 1
ATOM 776 C C . VAL A 1 99 ? 18.429 7.538 -26.518 1.00 92.50 99 VAL A C 1
ATOM 778 O O . VAL A 1 99 ? 17.782 7.820 -25.510 1.00 92.50 99 VAL A O 1
ATOM 781 N N . PHE A 1 100 ? 17.988 6.663 -27.423 1.00 91.75 100 PHE A N 1
ATOM 782 C CA . PHE A 1 100 ? 16.717 5.961 -27.292 1.00 91.75 100 PHE A CA 1
ATOM 783 C C . PHE A 1 100 ? 16.676 5.097 -26.028 1.00 91.75 100 PHE A C 1
ATOM 785 O O . PHE A 1 100 ? 15.713 5.196 -25.273 1.00 91.75 100 PHE A O 1
ATOM 792 N N . ARG A 1 101 ? 17.728 4.312 -25.751 1.00 90.94 101 ARG A N 1
ATOM 793 C CA . ARG A 1 101 ? 17.824 3.487 -24.533 1.00 90.94 101 ARG A CA 1
ATOM 794 C C . ARG A 1 101 ? 17.736 4.326 -23.265 1.00 90.94 101 ARG A C 1
ATOM 796 O O . ARG A 1 101 ? 16.857 4.072 -22.451 1.00 90.94 101 ARG A O 1
ATOM 803 N N . VAL A 1 102 ? 18.557 5.371 -23.149 1.00 93.75 102 VAL A N 1
ATOM 804 C CA . VAL A 1 102 ? 18.540 6.270 -21.980 1.00 93.75 102 VAL A CA 1
ATOM 805 C C . VAL A 1 102 ? 17.162 6.915 -21.804 1.00 93.75 102 VAL A C 1
ATOM 807 O O . VAL A 1 102 ? 16.656 7.019 -20.689 1.00 93.75 102 VAL A O 1
ATOM 810 N N . ARG A 1 103 ? 16.508 7.317 -22.901 1.00 91.00 103 ARG A N 1
ATOM 811 C CA . ARG A 1 103 ? 15.156 7.882 -22.848 1.00 91.00 103 ARG A CA 1
ATOM 812 C C . ARG A 1 103 ? 14.117 6.859 -22.383 1.00 91.00 103 ARG A C 1
ATOM 814 O O . ARG A 1 103 ? 13.264 7.218 -21.578 1.00 91.00 103 ARG A O 1
ATOM 821 N N . GLN A 1 104 ? 14.170 5.621 -22.876 1.00 89.88 104 GLN A N 1
ATOM 822 C CA . GLN A 1 104 ? 13.263 4.550 -22.446 1.00 89.88 104 GLN A CA 1
ATOM 823 C C . GLN A 1 104 ? 13.477 4.184 -20.975 1.00 89.88 104 GLN A C 1
ATOM 825 O O . GLN A 1 104 ? 12.504 4.058 -20.239 1.00 89.88 104 GLN A O 1
ATOM 830 N N . GLU A 1 105 ? 14.728 4.099 -20.523 1.00 91.19 105 GLU A N 1
ATOM 831 C CA . GLU A 1 105 ? 15.062 3.885 -19.111 1.00 91.19 105 GLU A CA 1
ATOM 832 C C . GLU A 1 105 ? 14.521 5.018 -18.231 1.00 91.19 105 GLU A C 1
ATOM 834 O O . GLU A 1 105 ? 13.857 4.757 -17.231 1.00 91.19 105 GLU A O 1
ATOM 839 N N . ALA A 1 106 ? 14.707 6.280 -18.633 1.00 90.81 106 ALA A N 1
ATOM 840 C CA . ALA A 1 106 ? 14.168 7.427 -17.904 1.00 90.81 106 ALA A CA 1
ATOM 841 C C . ALA A 1 106 ? 12.629 7.419 -17.835 1.00 90.81 106 ALA A C 1
ATOM 843 O O . ALA A 1 106 ? 12.056 7.769 -16.801 1.00 90.81 106 ALA A O 1
ATOM 844 N N . ILE A 1 107 ? 11.950 7.009 -18.913 1.00 91.25 107 ILE A N 1
ATOM 845 C CA . ILE A 1 107 ? 10.492 6.817 -18.918 1.00 91.25 107 ILE A CA 1
ATOM 846 C C . ILE A 1 107 ? 10.105 5.696 -17.946 1.00 91.25 107 ILE A C 1
ATOM 848 O O . ILE A 1 107 ? 9.203 5.898 -17.137 1.00 91.25 107 ILE A O 1
ATOM 852 N N . GLY A 1 108 ? 10.809 4.561 -17.980 1.00 90.25 108 GLY A N 1
ATOM 853 C CA . GLY A 1 108 ? 10.578 3.433 -17.076 1.00 90.25 108 GLY A CA 1
ATOM 854 C C . GLY A 1 108 ? 10.728 3.818 -15.605 1.00 90.25 108 GLY A C 1
ATOM 855 O O . GLY A 1 108 ? 9.834 3.539 -14.812 1.00 90.25 108 GLY A O 1
ATOM 856 N N . ILE A 1 109 ? 11.796 4.538 -15.251 1.00 91.81 109 ILE A N 1
ATOM 857 C CA . ILE A 1 109 ? 12.028 5.040 -13.886 1.00 91.81 109 ILE A CA 1
ATOM 858 C C . ILE A 1 109 ? 10.919 6.012 -13.466 1.00 91.81 109 ILE A C 1
ATOM 860 O O . ILE A 1 109 ? 10.411 5.930 -12.349 1.00 91.81 109 ILE A O 1
ATOM 864 N N . LYS A 1 110 ? 10.508 6.928 -14.353 1.00 90.56 110 LYS A N 1
ATOM 865 C CA . LYS A 1 110 ? 9.429 7.880 -14.058 1.00 90.56 110 LYS A CA 1
ATOM 866 C C . LYS A 1 1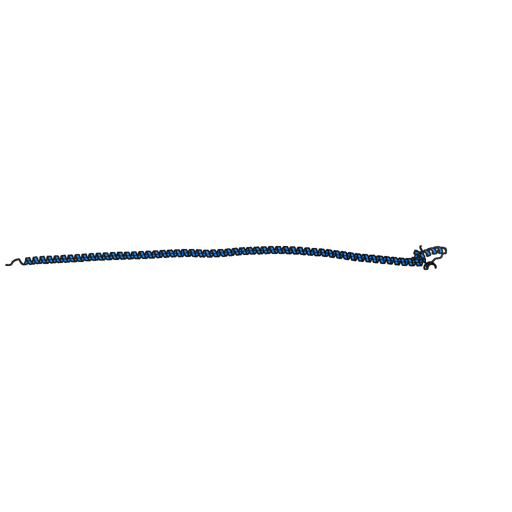10 ? 8.098 7.171 -13.815 1.00 90.56 110 LYS A C 1
ATOM 868 O O . LYS A 1 110 ? 7.361 7.570 -12.919 1.00 90.56 110 LYS A O 1
ATOM 873 N N . GLU A 1 111 ? 7.787 6.153 -14.609 1.00 90.75 111 GLU A N 1
ATOM 874 C CA . GLU A 1 111 ? 6.552 5.388 -14.456 1.00 90.75 111 GLU A CA 1
ATOM 875 C C . GLU A 1 111 ? 6.579 4.533 -13.185 1.00 90.75 111 GLU A C 1
ATOM 877 O O . GLU A 1 111 ? 5.617 4.552 -12.426 1.00 90.75 111 GLU A O 1
ATOM 882 N N . GLN A 1 112 ? 7.709 3.887 -12.875 1.00 89.38 112 GLN A N 1
ATOM 883 C CA . GLN A 1 112 ? 7.903 3.181 -11.604 1.00 89.38 112 GLN A CA 1
ATOM 884 C C . GLN A 1 112 ? 7.704 4.107 -10.401 1.00 89.38 112 GLN A C 1
ATOM 886 O O . GLN A 1 112 ? 6.965 3.756 -9.487 1.00 89.38 112 GLN A O 1
ATOM 891 N N . ALA A 1 113 ? 8.290 5.308 -10.419 1.00 91.38 113 ALA A N 1
ATOM 892 C CA . ALA A 1 113 ? 8.137 6.276 -9.335 1.00 91.38 113 ALA A CA 1
ATOM 893 C C . ALA A 1 113 ? 6.683 6.754 -9.165 1.00 91.38 113 ALA A C 1
ATOM 895 O O . ALA A 1 113 ? 6.236 6.967 -8.039 1.00 91.38 113 ALA A O 1
ATOM 896 N N . LYS A 1 114 ? 5.929 6.911 -10.264 1.00 93.25 114 LYS A N 1
ATOM 897 C CA . LYS A 1 114 ? 4.492 7.221 -10.195 1.00 93.25 114 LYS A CA 1
ATOM 898 C C . LYS A 1 114 ? 3.697 6.075 -9.586 1.00 93.25 114 LYS A C 1
ATOM 900 O O . LYS A 1 114 ? 2.931 6.318 -8.664 1.00 93.25 114 LYS A O 1
ATOM 905 N N . VAL A 1 115 ? 3.902 4.851 -10.075 1.00 93.06 115 VAL A N 1
ATOM 906 C CA . VAL A 1 115 ? 3.215 3.663 -9.556 1.00 93.06 115 VAL A CA 1
ATOM 907 C C . VAL A 1 115 ? 3.532 3.481 -8.073 1.00 93.06 115 VAL A C 1
ATOM 909 O O . VAL A 1 115 ? 2.627 3.250 -7.283 1.00 93.06 115 VAL A O 1
ATOM 912 N N . GLU A 1 116 ? 4.788 3.656 -7.656 1.00 92.56 116 GLU A N 1
ATOM 913 C CA . GLU A 1 116 ? 5.173 3.586 -6.242 1.00 92.56 116 GLU A CA 1
ATOM 914 C C . GLU A 1 116 ? 4.496 4.683 -5.404 1.00 92.56 116 GLU A C 1
ATOM 916 O O . GLU A 1 116 ? 4.041 4.418 -4.291 1.00 92.56 116 GLU A O 1
ATOM 921 N N . ALA A 1 117 ? 4.391 5.908 -5.925 1.00 92.44 117 ALA A N 1
ATOM 922 C CA . ALA A 1 117 ? 3.673 6.986 -5.251 1.00 92.44 117 ALA A CA 1
ATOM 923 C C . ALA A 1 117 ? 2.170 6.682 -5.121 1.00 92.44 117 ALA A C 1
ATOM 925 O O . ALA A 1 117 ? 1.608 6.878 -4.045 1.00 92.44 117 ALA A O 1
ATOM 926 N N . GLU A 1 118 ? 1.531 6.168 -6.173 1.00 91.69 118 GLU A N 1
ATOM 927 C CA . GLU A 1 118 ? 0.124 5.748 -6.153 1.00 91.69 118 GLU A CA 1
ATOM 928 C C . GLU A 1 118 ? -0.114 4.606 -5.158 1.00 91.69 118 GLU A C 1
ATOM 930 O O . GLU A 1 118 ? -1.055 4.669 -4.367 1.00 91.69 118 GLU A O 1
ATOM 935 N N . VAL A 1 119 ? 0.773 3.604 -5.132 1.00 93.94 119 VAL A N 1
ATOM 936 C CA . VAL A 1 119 ? 0.731 2.507 -4.155 1.00 93.94 119 VAL A CA 1
ATOM 937 C C . VAL A 1 119 ? 0.844 3.049 -2.732 1.00 93.94 119 VAL A C 1
ATOM 939 O O . VAL A 1 119 ? 0.011 2.705 -1.900 1.00 93.94 119 VAL A O 1
ATOM 942 N N . LYS A 1 120 ? 1.793 3.953 -2.452 1.00 92.06 120 LYS A N 1
ATOM 943 C CA . LYS A 1 120 ? 1.936 4.570 -1.119 1.00 92.06 120 LYS A CA 1
ATOM 944 C C . LYS A 1 120 ? 0.707 5.377 -0.707 1.00 92.06 120 LYS A C 1
ATOM 946 O O . LYS A 1 120 ? 0.312 5.335 0.454 1.00 92.06 120 LYS A O 1
ATOM 951 N N . VAL A 1 121 ? 0.097 6.124 -1.630 1.00 94.38 121 VAL A N 1
ATOM 952 C CA . VAL A 1 121 ? -1.156 6.848 -1.350 1.00 94.38 121 VAL A CA 1
ATOM 953 C C . VAL A 1 121 ? -2.261 5.858 -0.990 1.00 94.38 121 VAL A C 1
ATOM 955 O O . VAL A 1 121 ? -2.913 6.032 0.036 1.00 94.38 121 VAL A O 1
ATOM 958 N N . PHE A 1 122 ? -2.416 4.788 -1.769 1.00 93.12 122 PHE A N 1
ATOM 959 C CA . PHE A 1 122 ? -3.405 3.751 -1.497 1.00 93.12 122 PHE A CA 1
ATOM 960 C C . PHE A 1 122 ? -3.161 3.038 -0.157 1.00 93.12 122 PHE A C 1
ATOM 962 O O . PHE A 1 122 ? -4.106 2.808 0.596 1.00 93.12 122 PHE A O 1
ATOM 969 N N . GLU A 1 123 ? -1.911 2.709 0.173 1.00 92.75 123 GLU A N 1
ATOM 970 C CA . GLU A 1 123 ? -1.534 2.127 1.467 1.00 92.75 123 GLU A CA 1
ATOM 971 C C . GLU A 1 123 ? -1.903 3.060 2.624 1.00 92.75 123 GLU A C 1
ATOM 973 O O . GLU A 1 123 ? -2.592 2.635 3.549 1.00 92.75 123 GLU A O 1
ATOM 978 N N . ASN A 1 124 ? -1.550 4.345 2.532 1.00 93.88 124 ASN A N 1
ATOM 979 C CA . ASN A 1 124 ? -1.895 5.345 3.544 1.00 93.88 124 ASN A CA 1
ATOM 980 C C . ASN A 1 124 ? -3.416 5.507 3.710 1.00 93.88 124 ASN A C 1
ATOM 982 O O . ASN A 1 124 ? -3.916 5.587 4.833 1.00 93.88 124 ASN A O 1
ATOM 986 N N . GLU A 1 125 ? -4.173 5.534 2.609 1.00 93.50 125 GLU A N 1
ATOM 987 C CA . GLU A 1 125 ? -5.639 5.577 2.648 1.00 93.50 125 GLU A CA 1
ATOM 988 C C . GLU A 1 125 ? -6.214 4.335 3.339 1.00 93.50 125 GLU A C 1
ATOM 990 O O . GLU A 1 125 ? -7.109 4.439 4.183 1.00 93.50 125 GLU A O 1
ATOM 995 N N . ARG A 1 126 ? -5.683 3.147 3.029 1.00 94.38 126 ARG A N 1
ATOM 996 C CA . ARG A 1 126 ? -6.096 1.896 3.675 1.00 94.38 126 ARG A CA 1
ATOM 997 C C . ARG A 1 126 ? -5.757 1.885 5.157 1.00 94.38 126 ARG A C 1
ATOM 999 O O . ARG A 1 126 ? -6.606 1.487 5.955 1.00 94.38 126 ARG A O 1
ATOM 1006 N N . GLU A 1 127 ? -4.573 2.346 5.539 1.00 93.62 127 GLU A N 1
ATOM 1007 C CA . GLU A 1 127 ? -4.184 2.482 6.941 1.00 93.62 127 GLU A CA 1
ATOM 1008 C C . GLU A 1 127 ? -5.097 3.454 7.691 1.00 93.62 127 GLU A C 1
ATOM 1010 O O . GLU A 1 127 ? -5.549 3.128 8.791 1.00 93.62 127 GLU A O 1
ATOM 1015 N N . ALA A 1 128 ? -5.450 4.593 7.089 1.00 93.75 128 ALA A N 1
ATOM 1016 C CA . ALA A 1 128 ? -6.388 5.550 7.672 1.00 93.75 128 ALA A CA 1
ATOM 1017 C C . ALA A 1 128 ? -7.779 4.931 7.893 1.00 93.75 128 ALA A C 1
ATOM 1019 O O . ALA A 1 128 ? -8.355 5.074 8.974 1.00 93.75 128 ALA A O 1
ATOM 1020 N N . VAL A 1 129 ? -8.299 4.178 6.915 1.00 94.56 129 VAL A N 1
ATOM 1021 C CA . VAL A 1 129 ? -9.574 3.449 7.046 1.00 94.56 129 VAL A CA 1
ATOM 1022 C C . VAL A 1 129 ? -9.502 2.403 8.163 1.00 94.56 129 VAL A C 1
ATOM 1024 O O . VAL A 1 129 ? -10.423 2.297 8.975 1.00 94.56 129 VAL A O 1
ATOM 1027 N N . VAL A 1 130 ? -8.405 1.646 8.248 1.00 94.56 130 VAL A N 1
ATOM 1028 C CA . VAL A 1 130 ? -8.199 0.653 9.314 1.00 94.56 130 VAL A CA 1
ATOM 1029 C C . VAL A 1 130 ? -8.105 1.326 10.684 1.00 94.56 130 VAL A C 1
ATOM 1031 O O . VAL A 1 130 ? -8.680 0.822 11.651 1.00 94.56 130 VAL A O 1
ATOM 1034 N N . ALA A 1 131 ? -7.406 2.455 10.792 1.00 95.12 131 ALA A N 1
ATOM 1035 C CA . ALA A 1 131 ? -7.294 3.220 12.028 1.00 95.12 131 ALA A CA 1
ATOM 1036 C C . ALA A 1 131 ? -8.657 3.766 12.481 1.00 95.12 131 ALA A C 1
ATOM 1038 O O . ALA A 1 131 ? -9.008 3.610 13.652 1.00 95.12 131 ALA A O 1
ATOM 1039 N N . ALA A 1 132 ? -9.455 4.314 11.559 1.00 94.94 132 ALA A N 1
ATOM 1040 C CA . ALA A 1 132 ? -10.816 4.772 11.837 1.00 94.94 132 ALA A CA 1
ATOM 1041 C C . ALA A 1 132 ? -11.712 3.620 12.321 1.00 94.94 132 ALA A C 1
ATOM 1043 O O . ALA A 1 132 ? -12.324 3.715 13.383 1.00 94.94 132 ALA A O 1
ATOM 1044 N N . ALA A 1 133 ? -11.699 2.479 11.624 1.00 95.50 133 ALA A N 1
ATOM 1045 C CA . ALA A 1 133 ? -12.466 1.300 12.029 1.00 95.50 133 ALA A CA 1
ATOM 1046 C C . ALA A 1 133 ? -12.046 0.766 13.414 1.00 95.50 133 ALA A C 1
ATOM 1048 O O . ALA A 1 133 ? -12.891 0.347 14.208 1.00 95.50 133 ALA A O 1
ATOM 1049 N N . LYS A 1 134 ? -10.744 0.800 13.738 1.00 95.06 134 LYS A N 1
ATOM 1050 C CA . LYS A 1 134 ? -10.236 0.446 15.074 1.00 95.06 134 LYS A CA 1
ATOM 1051 C C . LYS A 1 134 ? -10.713 1.428 16.145 1.00 95.06 134 LYS A C 1
ATOM 1053 O O . LYS A 1 134 ? -11.092 0.982 17.227 1.00 95.06 134 LYS A O 1
ATOM 1058 N N . ALA A 1 135 ? -10.714 2.730 15.858 1.00 95.56 135 ALA A N 1
ATOM 1059 C CA . ALA A 1 135 ? -11.210 3.755 16.773 1.00 95.56 135 ALA A CA 1
ATOM 1060 C C . ALA A 1 135 ? -12.717 3.594 17.042 1.00 95.56 135 ALA A C 1
ATOM 1062 O O . ALA A 1 135 ? -13.143 3.609 18.198 1.00 95.56 135 ALA A O 1
ATOM 1063 N N . ASP A 1 136 ? -13.513 3.336 16.004 1.00 95.00 136 ASP A N 1
ATOM 1064 C CA . ASP A 1 136 ? -14.950 3.060 16.122 1.00 95.00 136 ASP A CA 1
ATOM 1065 C C . ASP A 1 136 ? -15.233 1.787 16.927 1.00 95.00 136 ASP A C 1
ATOM 1067 O O . ASP A 1 136 ? -16.147 1.726 17.752 1.00 95.00 136 ASP A O 1
ATOM 1071 N N . LEU A 1 137 ? -14.434 0.741 16.720 1.00 95.25 137 LEU A N 1
ATOM 1072 C CA . LEU A 1 137 ? -14.544 -0.486 17.501 1.00 95.25 137 LEU A CA 1
ATOM 1073 C C . LEU A 1 137 ? -14.187 -0.243 18.974 1.00 95.25 137 LEU A C 1
ATOM 1075 O O . LEU A 1 137 ? -14.861 -0.769 19.861 1.00 95.25 137 LEU A O 1
ATOM 1079 N N . ALA A 1 138 ? -13.159 0.563 19.250 1.00 95.75 138 ALA A N 1
ATOM 1080 C CA . ALA A 1 138 ? -12.756 0.913 20.609 1.00 95.75 138 ALA A CA 1
ATOM 1081 C C . ALA A 1 138 ? -13.819 1.753 21.334 1.00 95.75 138 ALA A C 1
ATOM 1083 O O . ALA A 1 138 ? -14.130 1.468 22.490 1.00 95.75 138 ALA A O 1
ATOM 1084 N N . THR A 1 139 ? -14.425 2.736 20.662 1.00 95.81 139 THR A N 1
ATOM 1085 C CA . THR A 1 139 ? -15.512 3.543 21.244 1.00 95.81 139 THR A CA 1
ATOM 1086 C C . THR A 1 139 ? -16.748 2.698 21.537 1.00 95.81 139 THR A C 1
ATOM 1088 O O . THR A 1 139 ? -17.309 2.811 22.627 1.00 95.81 139 THR A O 1
ATOM 1091 N N . LYS A 1 140 ? -17.133 1.786 20.633 1.00 95.62 140 LYS A N 1
ATOM 1092 C CA . LYS A 1 140 ? -18.232 0.834 20.879 1.00 95.62 140 LYS A CA 1
ATOM 1093 C C . LYS A 1 140 ? -17.949 -0.089 22.062 1.00 95.62 140 LYS A C 1
ATOM 1095 O O . LYS A 1 140 ? -18.820 -0.251 22.912 1.00 95.62 140 LYS A O 1
ATOM 1100 N N . LYS A 1 141 ? -16.733 -0.637 22.167 1.00 95.00 141 LYS A N 1
ATOM 1101 C CA . LYS A 1 141 ? -16.324 -1.444 23.330 1.00 95.00 141 LYS A CA 1
ATOM 1102 C C . LYS A 1 141 ? -16.408 -0.653 24.631 1.00 95.00 141 LYS A C 1
ATOM 1104 O O . LYS A 1 141 ? -17.033 -1.120 25.572 1.00 95.00 141 LYS A O 1
ATOM 1109 N N . ALA A 1 142 ? -15.863 0.563 24.664 1.00 94.69 142 ALA A N 1
ATOM 1110 C CA . ALA A 1 142 ? -15.928 1.416 25.848 1.00 94.69 142 ALA A CA 1
ATOM 1111 C C . ALA A 1 142 ? -17.376 1.771 26.238 1.00 94.69 142 ALA A C 1
ATOM 1113 O O . ALA A 1 142 ? -17.698 1.838 27.425 1.00 94.69 142 ALA A O 1
ATOM 1114 N N . ALA A 1 143 ? -18.259 1.978 25.255 1.00 95.62 143 ALA A N 1
ATOM 1115 C CA . ALA A 1 143 ? -19.680 2.202 25.495 1.00 95.62 143 ALA A CA 1
ATOM 1116 C C . ALA A 1 143 ? -20.359 0.970 26.114 1.00 95.62 143 ALA A C 1
ATOM 1118 O O . ALA A 1 143 ? -21.077 1.118 27.103 1.00 95.62 143 ALA A O 1
ATOM 1119 N N . TRP A 1 144 ? -20.094 -0.233 25.592 1.00 95.06 144 TRP A N 1
ATOM 1120 C CA . TRP A 1 144 ? -20.599 -1.479 26.176 1.00 95.06 144 TRP A CA 1
ATOM 1121 C C . TRP A 1 144 ? -20.047 -1.722 27.578 1.00 95.06 144 TRP A C 1
ATOM 1123 O O . TRP A 1 144 ? -20.824 -1.999 28.482 1.00 95.06 144 TRP A O 1
ATOM 1133 N N . ASP A 1 145 ? -18.747 -1.529 27.802 1.00 95.25 145 ASP A N 1
ATOM 1134 C CA . ASP A 1 145 ? -18.138 -1.677 29.128 1.00 95.25 145 ASP A CA 1
ATOM 1135 C C . ASP A 1 145 ? -18.751 -0.705 30.141 1.00 95.25 145 ASP A C 1
ATOM 1137 O O . ASP A 1 145 ? -19.023 -1.069 31.288 1.00 95.25 145 ASP A O 1
ATOM 1141 N N . ARG A 1 146 ? -19.007 0.542 29.724 1.00 94.75 146 ARG A N 1
ATOM 1142 C CA . ARG A 1 146 ? -19.714 1.521 30.554 1.00 94.75 146 ARG A CA 1
ATOM 1143 C C . ARG A 1 146 ? -21.136 1.059 30.854 1.00 94.75 146 ARG A C 1
ATOM 1145 O O . ARG A 1 146 ? -21.559 1.172 31.999 1.00 94.75 146 ARG A O 1
ATOM 1152 N N . GLN A 1 147 ? -21.861 0.553 29.859 1.00 94.50 147 GLN A N 1
ATOM 1153 C CA . GLN A 1 147 ? -23.227 0.063 30.033 1.00 94.50 147 GLN A CA 1
ATOM 1154 C C . GLN A 1 147 ? -23.280 -1.132 30.991 1.00 94.50 147 GLN A C 1
ATOM 1156 O O . GLN A 1 147 ? -24.110 -1.137 31.896 1.00 94.50 147 GLN A O 1
ATOM 1161 N N . THR A 1 148 ? -22.359 -2.088 30.856 1.00 95.06 148 THR A N 1
ATOM 1162 C CA . THR A 1 148 ? -22.226 -3.236 31.763 1.00 95.06 148 THR A CA 1
ATOM 1163 C C . THR A 1 148 ? -21.963 -2.775 33.193 1.00 95.06 148 THR A C 1
ATOM 1165 O O . THR A 1 148 ? -22.694 -3.160 34.098 1.00 95.06 148 THR A O 1
ATOM 1168 N N . LYS A 1 149 ? -20.996 -1.870 33.406 1.00 94.38 149 LYS A N 1
ATOM 1169 C CA . LYS A 1 149 ? -20.696 -1.334 34.746 1.00 94.38 149 LYS A CA 1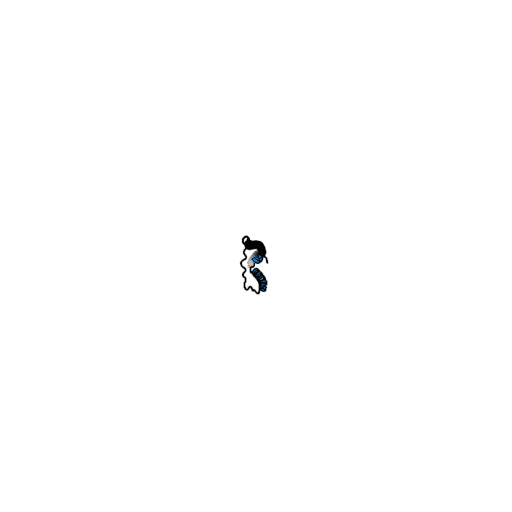
ATOM 1170 C C . LYS A 1 149 ? -21.867 -0.569 35.358 1.00 94.38 149 LYS A C 1
ATOM 1172 O O . LYS A 1 149 ? -22.093 -0.660 36.559 1.00 94.38 149 LYS A O 1
ATOM 1177 N N . VAL A 1 150 ? -22.601 0.203 34.554 1.00 95.38 150 VAL A N 1
ATOM 1178 C CA . VAL A 1 150 ? -23.806 0.901 35.027 1.00 95.38 150 VAL A CA 1
ATOM 1179 C C . VAL A 1 150 ? -24.863 -0.114 35.453 1.00 95.38 150 VAL A C 1
ATOM 1181 O O . VAL A 1 150 ? -25.365 -0.003 36.566 1.00 95.38 150 VAL A O 1
ATOM 1184 N N . ALA A 1 151 ? -25.128 -1.135 34.635 1.00 93.62 151 ALA A N 1
ATOM 1185 C CA . ALA A 1 151 ? -26.088 -2.186 34.963 1.00 93.62 151 ALA A CA 1
ATOM 1186 C C . ALA A 1 151 ? -25.696 -2.965 36.235 1.00 93.62 151 ALA A C 1
ATOM 1188 O O . ALA A 1 151 ? -26.551 -3.225 37.078 1.00 93.62 151 ALA A O 1
ATOM 1189 N N . GLU A 1 152 ? -24.411 -3.287 36.419 1.00 94.12 152 GLU A N 1
ATOM 1190 C CA . GLU A 1 152 ? -23.899 -3.932 37.638 1.00 94.12 152 GLU A CA 1
ATOM 1191 C C . GLU A 1 152 ? -24.111 -3.060 38.883 1.00 94.12 152 GLU A C 1
ATOM 1193 O O . GLU A 1 152 ? -24.588 -3.544 39.911 1.00 94.12 152 GLU A O 1
ATOM 1198 N N . VAL A 1 153 ? -23.796 -1.762 38.798 1.00 95.56 153 VAL A N 1
ATOM 1199 C CA . VAL A 1 153 ? -23.977 -0.821 39.914 1.00 95.56 153 VAL A CA 1
ATOM 1200 C C . VAL A 1 153 ? -25.456 -0.599 40.224 1.00 95.56 153 VAL A C 1
ATOM 1202 O O . VAL A 1 153 ? -25.826 -0.537 41.395 1.00 95.56 153 VAL A O 1
ATOM 1205 N N . GLU A 1 154 ? -26.307 -0.476 39.207 1.00 93.38 154 GLU A N 1
ATOM 1206 C CA . GLU A 1 154 ? -27.756 -0.342 39.378 1.00 93.38 154 GLU A CA 1
ATOM 1207 C C . GLU A 1 154 ? -28.356 -1.587 40.031 1.00 93.38 154 GLU A C 1
ATOM 1209 O O . GLU A 1 154 ? -29.103 -1.458 41.001 1.00 93.38 154 GLU A O 1
ATOM 1214 N N . ALA A 1 155 ? -27.970 -2.784 39.578 1.00 95.19 155 ALA A N 1
ATOM 1215 C CA . ALA A 1 155 ? -28.393 -4.041 40.186 1.00 95.19 155 ALA A CA 1
ATOM 1216 C C . ALA A 1 155 ? -27.934 -4.144 41.651 1.00 95.19 155 ALA A C 1
ATOM 1218 O O . ALA A 1 155 ? -28.746 -4.432 42.530 1.00 95.19 155 ALA A O 1
ATOM 1219 N N . ALA A 1 156 ? -26.666 -3.836 41.941 1.00 95.25 156 ALA A N 1
ATOM 1220 C CA . ALA A 1 156 ? -26.137 -3.847 43.305 1.00 95.25 156 ALA A CA 1
ATOM 1221 C C . ALA A 1 156 ? -26.851 -2.831 44.214 1.00 95.2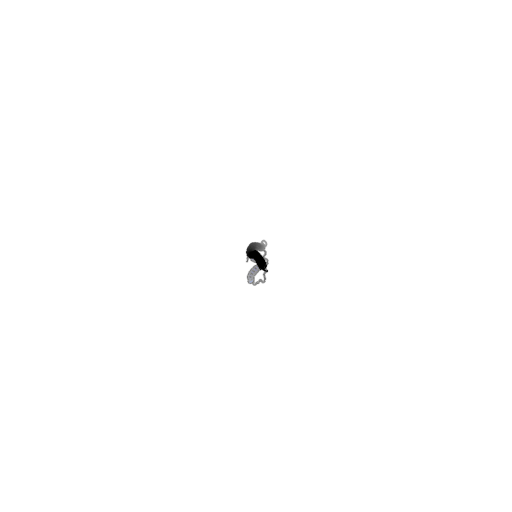5 156 ALA A C 1
ATOM 1223 O O . ALA A 1 156 ? -27.199 -3.148 45.352 1.00 95.25 156 ALA A O 1
ATOM 1224 N N . LYS A 1 157 ? -27.126 -1.618 43.714 1.00 95.50 157 LYS A N 1
ATOM 1225 C CA . LYS A 1 157 ? -27.891 -0.609 44.461 1.00 95.50 157 LYS A CA 1
ATOM 1226 C C . LYS A 1 157 ? -29.337 -1.031 44.691 1.00 95.50 157 LYS A C 1
ATOM 1228 O O . LYS A 1 157 ? -29.849 -0.788 45.778 1.00 95.50 157 LYS A O 1
ATOM 1233 N N . ALA A 1 158 ? -29.989 -1.657 43.713 1.00 95.06 158 ALA A N 1
ATOM 1234 C CA . ALA A 1 158 ? -31.350 -2.161 43.869 1.00 95.06 158 ALA A CA 1
ATOM 1235 C C . ALA A 1 158 ? -31.428 -3.232 44.969 1.00 95.06 158 ALA A C 1
ATOM 1237 O O . ALA A 1 158 ? -32.332 -3.182 45.802 1.00 95.06 158 ALA A O 1
ATOM 1238 N N . VAL A 1 159 ? -30.447 -4.142 45.024 1.00 95.81 159 VAL A N 1
ATOM 1239 C CA . VAL A 1 159 ? -30.321 -5.123 46.114 1.00 95.81 159 VAL A CA 1
ATOM 1240 C C . VAL A 1 159 ? -30.117 -4.420 47.458 1.00 95.81 159 VAL A C 1
ATOM 1242 O O . VAL A 1 159 ? -30.878 -4.680 48.384 1.00 95.81 159 VAL A O 1
ATOM 1245 N N . ALA A 1 160 ? -29.183 -3.469 47.553 1.00 94.44 160 ALA A N 1
ATOM 1246 C CA . ALA A 1 160 ? -28.913 -2.747 48.800 1.00 94.44 160 ALA A CA 1
ATOM 1247 C C . ALA A 1 160 ? -30.121 -1.932 49.306 1.00 94.44 160 ALA A C 1
ATOM 1249 O O . ALA A 1 160 ? -30.394 -1.902 50.505 1.00 94.44 160 ALA A O 1
ATOM 1250 N N . ILE A 1 161 ? -30.876 -1.291 48.405 1.00 94.56 161 ILE A N 1
ATOM 1251 C CA . ILE A 1 161 ? -32.131 -0.606 48.755 1.00 94.56 161 ILE A CA 1
ATOM 1252 C C . ILE A 1 161 ? -33.137 -1.620 49.294 1.00 94.56 161 ILE A C 1
ATOM 1254 O O . ILE A 1 161 ? -33.745 -1.382 50.335 1.00 94.56 161 ILE A O 1
ATOM 1258 N N . ARG A 1 162 ? -33.285 -2.769 48.623 1.00 94.38 162 ARG A N 1
ATOM 1259 C CA . ARG A 1 162 ? -34.231 -3.799 49.048 1.00 94.38 162 ARG A CA 1
ATOM 1260 C C . ARG A 1 162 ? -33.872 -4.394 50.408 1.00 94.38 162 ARG A C 1
ATOM 1262 O O . ARG A 1 162 ? -34.760 -4.624 51.224 1.00 94.38 162 ARG A O 1
ATOM 1269 N N . GLU A 1 163 ? -32.587 -4.611 50.666 1.00 92.62 163 GLU A N 1
ATOM 1270 C CA . GLU A 1 163 ? -32.076 -5.036 51.971 1.00 92.62 163 GLU A CA 1
ATOM 1271 C C . GLU A 1 163 ? -32.358 -3.989 53.055 1.00 92.62 163 GLU A C 1
ATOM 1273 O O . GLU A 1 163 ? -32.848 -4.341 54.127 1.00 92.62 163 GLU A O 1
ATOM 1278 N N . ALA A 1 164 ? -32.128 -2.702 52.774 1.00 94.25 164 ALA A N 1
ATOM 1279 C CA . ALA A 1 164 ? -32.416 -1.619 53.713 1.00 94.25 164 ALA A CA 1
ATOM 1280 C C . ALA A 1 164 ? -33.920 -1.488 54.022 1.00 94.25 164 ALA A C 1
ATOM 1282 O O . ALA A 1 164 ? -34.300 -1.330 55.182 1.00 94.25 164 ALA A O 1
ATOM 1283 N N . GLU A 1 165 ? -34.789 -1.603 53.012 1.00 93.44 165 GLU A N 1
ATOM 1284 C CA . GLU A 1 165 ? -36.247 -1.638 53.195 1.00 93.44 165 GLU A CA 1
ATOM 1285 C C . GLU A 1 165 ? -36.677 -2.803 54.095 1.00 93.44 165 GLU A C 1
ATOM 1287 O O . GLU A 1 165 ? -37.448 -2.612 55.040 1.00 93.44 165 GLU A O 1
ATOM 1292 N N . LEU A 1 166 ? -36.154 -4.005 53.828 1.00 95.38 166 LEU A N 1
ATOM 1293 C CA . LEU A 1 166 ? -36.432 -5.194 54.633 1.00 95.38 166 LEU A CA 1
ATOM 1294 C C . LEU A 1 166 ? -35.934 -5.027 56.072 1.00 95.38 166 LEU A C 1
ATOM 1296 O O . LEU A 1 166 ? -36.637 -5.414 57.003 1.00 95.38 166 LEU A O 1
ATOM 1300 N N . GLN A 1 167 ? -34.769 -4.410 56.273 1.00 93.50 167 GLN A N 1
ATOM 1301 C CA . GLN A 1 167 ? -34.225 -4.139 57.602 1.00 93.50 167 GLN A CA 1
ATOM 1302 C C . GLN A 1 167 ? -35.128 -3.189 58.403 1.00 93.50 167 GLN A C 1
ATOM 1304 O O . GLN A 1 167 ? -35.438 -3.470 59.561 1.00 93.50 167 GLN A O 1
ATOM 1309 N N . ILE A 1 168 ? -35.630 -2.119 57.776 1.00 94.81 168 ILE A N 1
ATOM 1310 C CA . ILE A 1 168 ? -36.606 -1.209 58.398 1.00 94.81 168 ILE A CA 1
ATOM 1311 C C . ILE A 1 168 ? -37.885 -1.969 58.777 1.00 94.81 168 ILE A C 1
ATOM 1313 O O . ILE A 1 168 ? -38.441 -1.763 59.859 1.00 94.81 168 ILE A O 1
ATOM 1317 N N . GLU A 1 169 ? -38.366 -2.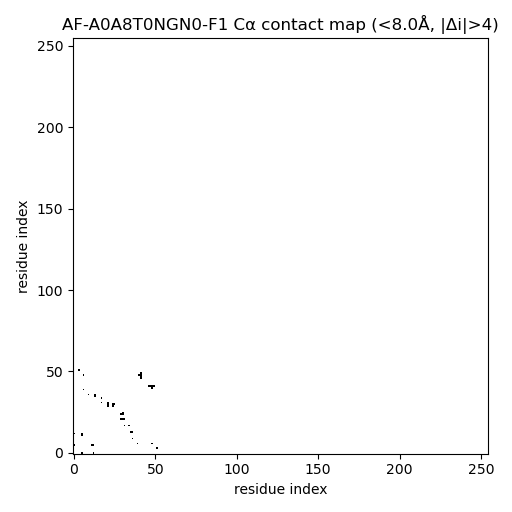868 57.915 1.00 92.62 169 GLU A N 1
ATOM 1318 C CA . GLU A 1 169 ? -39.550 -3.678 58.211 1.00 92.62 169 GLU A CA 1
ATOM 1319 C C . GLU A 1 169 ? -39.312 -4.636 59.390 1.00 92.62 169 GLU A C 1
ATOM 1321 O O . GLU A 1 169 ? -40.174 -4.769 60.265 1.00 92.62 169 GLU A O 1
ATOM 1326 N N . VAL A 1 170 ? -38.136 -5.266 59.452 1.00 95.38 170 VAL A N 1
ATOM 1327 C CA . VAL A 1 170 ? -37.718 -6.124 60.570 1.00 95.38 170 VAL A CA 1
ATOM 1328 C C . VAL A 1 170 ? -37.659 -5.327 61.872 1.00 95.38 170 VAL A C 1
ATOM 1330 O O . VAL A 1 170 ? -38.212 -5.767 62.881 1.00 95.38 170 VAL A O 1
ATOM 1333 N N . GLU A 1 171 ? -37.057 -4.139 61.867 1.00 92.62 171 GLU A N 1
ATOM 1334 C CA . GLU A 1 171 ? -37.002 -3.255 63.036 1.00 92.62 171 GLU A CA 1
ATOM 1335 C C . GLU A 1 171 ? -38.398 -2.816 63.485 1.00 92.62 171 GLU A C 1
ATOM 1337 O O . GLU A 1 171 ? -38.713 -2.876 64.676 1.00 92.62 171 GLU A O 1
ATOM 1342 N N . ARG A 1 172 ? -39.284 -2.482 62.541 1.00 93.44 172 ARG A N 1
ATOM 1343 C CA . ARG A 1 172 ? -40.683 -2.145 62.832 1.00 93.44 172 ARG A CA 1
ATOM 1344 C C . ARG A 1 172 ? -41.434 -3.323 63.455 1.00 93.44 172 ARG A C 1
ATOM 1346 O O . ARG A 1 172 ? -42.138 -3.133 64.447 1.00 93.44 172 ARG A O 1
ATOM 1353 N N . LYS A 1 173 ? -41.269 -4.539 62.924 1.00 93.06 173 LYS A N 1
ATOM 1354 C CA . LYS A 1 173 ? -41.860 -5.763 63.499 1.00 93.06 173 LYS A CA 1
ATOM 1355 C C . LYS A 1 173 ? -41.300 -6.065 64.886 1.00 93.06 173 LYS A C 1
ATOM 1357 O O . LYS A 1 173 ? -42.060 -6.424 65.782 1.00 93.06 173 LYS A O 1
ATOM 1362 N N . ASN A 1 174 ? -40.001 -5.871 65.094 1.00 92.38 174 ASN A N 1
ATOM 1363 C CA . ASN A 1 174 ? -39.371 -6.045 66.400 1.00 92.38 174 ASN A CA 1
ATOM 1364 C C . ASN A 1 174 ? -39.891 -5.035 67.427 1.00 92.38 174 ASN A C 1
ATOM 1366 O O . ASN A 1 174 ? -40.189 -5.428 68.557 1.00 92.38 174 ASN A O 1
ATOM 1370 N N . ALA A 1 175 ? -40.051 -3.768 67.036 1.00 92.94 175 ALA A N 1
ATOM 1371 C CA . ALA A 1 175 ? -40.638 -2.736 67.883 1.00 92.94 175 ALA A CA 1
ATOM 1372 C C . ALA A 1 175 ? -42.096 -3.064 68.241 1.00 92.94 175 ALA A C 1
ATOM 1374 O O . ALA A 1 175 ? -42.457 -3.014 69.416 1.00 92.94 175 ALA A O 1
ATOM 1375 N N . LEU A 1 176 ? -42.911 -3.482 67.263 1.00 93.50 176 LEU A N 1
ATOM 1376 C CA . LEU A 1 176 ? -44.287 -3.931 67.503 1.00 93.50 176 LEU A CA 1
ATOM 1377 C C . LEU A 1 176 ? -44.327 -5.099 68.493 1.00 93.50 176 LEU A C 1
ATOM 1379 O O . LEU A 1 176 ? -44.992 -4.996 69.523 1.00 93.50 176 LEU A O 1
ATOM 1383 N N . ARG A 1 177 ? -43.531 -6.149 68.259 1.00 92.00 177 ARG A N 1
ATOM 1384 C CA . ARG A 1 177 ? -43.414 -7.302 69.165 1.00 92.00 177 ARG A CA 1
ATOM 1385 C C . ARG A 1 177 ? -43.028 -6.887 70.586 1.00 92.00 177 ARG A C 1
ATOM 1387 O O . ARG A 1 177 ? -43.571 -7.420 71.550 1.00 92.00 177 ARG A O 1
ATOM 1394 N N . LEU A 1 178 ? -42.097 -5.942 70.736 1.00 91.94 178 LEU A N 1
ATOM 1395 C CA . LEU A 1 178 ? -41.701 -5.431 72.049 1.00 91.94 178 LEU A CA 1
ATOM 1396 C C . LEU A 1 178 ? -42.857 -4.690 72.728 1.00 91.94 178 LEU A C 1
ATOM 1398 O O . LEU A 1 178 ? -43.127 -4.932 73.902 1.00 91.94 178 LEU A O 1
ATOM 1402 N N . THR A 1 179 ? -43.566 -3.824 72.000 1.00 90.00 179 THR A N 1
ATOM 1403 C CA . THR A 1 179 ? -44.728 -3.112 72.551 1.00 90.00 179 THR A CA 1
ATOM 1404 C C . THR A 1 179 ? -45.866 -4.049 72.942 1.00 90.00 179 THR A C 1
ATOM 1406 O O . THR A 1 179 ? -46.473 -3.852 73.991 1.00 90.00 179 THR A O 1
ATOM 1409 N N . GLU A 1 180 ? -46.137 -5.091 72.154 1.00 89.81 180 GLU A N 1
ATOM 1410 C CA . GLU A 1 180 ? -47.116 -6.126 72.497 1.00 89.81 180 GLU A CA 1
ATOM 1411 C C . GLU A 1 180 ? -46.694 -6.909 73.738 1.00 89.81 180 GLU A C 1
ATOM 1413 O O . GLU A 1 180 ? -47.507 -7.099 74.639 1.00 89.81 180 GLU A O 1
ATOM 1418 N N . LYS A 1 181 ? -45.413 -7.289 73.836 1.00 92.94 181 LYS A N 1
ATOM 1419 C CA . LYS A 1 181 ? -44.868 -7.952 75.025 1.00 92.94 181 LYS A CA 1
ATOM 1420 C C . LYS A 1 181 ? -45.030 -7.085 76.276 1.00 92.94 181 LYS A C 1
ATOM 1422 O O . LYS A 1 181 ? -45.530 -7.570 77.284 1.00 92.94 181 LYS A O 1
ATOM 1427 N N . LEU A 1 182 ? -44.666 -5.803 76.201 1.00 91.69 182 LEU A N 1
ATOM 1428 C CA . LEU A 1 182 ? -44.819 -4.862 77.316 1.00 91.69 182 LEU A CA 1
ATOM 1429 C C . LEU A 1 182 ? -46.290 -4.661 77.698 1.00 91.69 182 LEU A C 1
ATOM 1431 O O . LEU A 1 182 ? -46.610 -4.637 78.883 1.00 91.69 182 LEU A O 1
ATOM 1435 N N . LYS A 1 183 ? -47.201 -4.563 76.719 1.00 92.19 183 LYS A N 1
ATOM 1436 C CA . LYS A 1 183 ? -48.648 -4.512 76.982 1.00 92.19 183 LYS A CA 1
ATOM 1437 C C . LYS A 1 183 ? -49.136 -5.780 77.677 1.00 92.19 183 LYS A C 1
ATOM 1439 O O . LYS A 1 183 ? -49.895 -5.672 78.632 1.00 92.19 183 LYS A O 1
ATOM 1444 N N . ALA A 1 184 ? -48.702 -6.958 77.231 1.00 89.44 184 ALA A N 1
ATOM 1445 C CA . ALA A 1 184 ? -49.067 -8.229 77.849 1.00 89.44 184 ALA A CA 1
ATOM 1446 C C . ALA A 1 184 ? -48.540 -8.336 79.291 1.00 89.44 184 ALA A C 1
ATOM 1448 O O . ALA A 1 184 ? -49.288 -8.731 80.181 1.00 89.44 184 ALA A O 1
ATOM 1449 N N . GLU A 1 185 ? -47.295 -7.922 79.549 1.00 89.25 185 GLU A N 1
ATOM 1450 C CA . GLU A 1 185 ? -46.720 -7.869 80.901 1.00 89.25 185 GLU A CA 1
ATOM 1451 C C . GLU A 1 185 ? -47.471 -6.879 81.806 1.00 89.25 185 GLU A C 1
ATOM 1453 O O . GLU A 1 185 ? -47.785 -7.202 82.952 1.00 89.25 185 GLU A O 1
ATOM 1458 N N . GLN A 1 186 ? -47.809 -5.689 81.298 1.00 90.38 186 GLN A N 1
ATOM 1459 C CA . GLN A 1 186 ? -48.589 -4.695 82.042 1.00 90.38 186 GLN A CA 1
ATOM 1460 C C . GLN A 1 186 ? -50.015 -5.172 82.328 1.00 90.38 186 GLN A C 1
ATOM 1462 O O . GLN A 1 186 ? -50.476 -5.028 83.458 1.00 90.38 186 GLN A O 1
ATOM 1467 N N . LEU A 1 187 ? -50.696 -5.762 81.339 1.00 90.38 187 LEU A N 1
ATOM 1468 C CA . LEU A 1 187 ? -52.025 -6.350 81.511 1.00 90.38 187 LEU A CA 1
ATOM 1469 C C . LEU A 1 187 ? -51.983 -7.487 82.527 1.00 90.38 187 LEU A C 1
ATOM 1471 O O . LEU A 1 187 ? -52.775 -7.479 83.457 1.00 90.38 187 LEU A O 1
ATOM 1475 N N . SER A 1 188 ? -51.019 -8.405 82.416 1.00 90.06 188 SER A N 1
ATOM 1476 C CA . SER A 1 188 ? -50.839 -9.484 83.390 1.00 90.06 188 SER A CA 1
ATOM 1477 C C . SER A 1 188 ? -50.623 -8.936 84.801 1.00 90.06 188 SER A C 1
ATOM 1479 O O . SER A 1 188 ? -51.282 -9.388 85.735 1.00 90.06 188 SER A O 1
ATOM 1481 N N . LYS A 1 189 ? -49.771 -7.917 84.966 1.00 91.12 189 LYS A N 1
ATOM 1482 C CA . LYS A 1 189 ? -49.549 -7.270 86.265 1.00 91.12 189 LYS A CA 1
ATOM 1483 C C . LYS A 1 189 ? -50.819 -6.601 86.799 1.00 91.12 189 LYS A C 1
ATOM 1485 O O . LYS A 1 189 ? -51.100 -6.726 87.986 1.00 91.12 189 LYS A O 1
ATOM 1490 N N . ALA A 1 190 ? -51.580 -5.918 85.945 1.00 88.75 190 ALA A N 1
ATOM 1491 C CA . ALA A 1 190 ? -52.840 -5.280 86.317 1.00 88.75 190 ALA A CA 1
ATOM 1492 C C . ALA A 1 190 ? -53.914 -6.310 86.703 1.00 88.75 190 ALA A C 1
ATOM 1494 O O . ALA A 1 190 ? -54.591 -6.114 87.706 1.00 88.75 190 ALA A O 1
ATOM 1495 N N . THR A 1 191 ? -54.032 -7.421 85.969 1.00 86.62 191 THR A N 1
ATOM 1496 C CA . THR A 1 191 ? -54.939 -8.531 86.298 1.00 86.62 191 THR A CA 1
ATOM 1497 C C . THR A 1 191 ? -54.568 -9.158 87.634 1.00 86.62 191 THR A C 1
ATOM 1499 O O . THR A 1 191 ? -55.430 -9.285 88.490 1.00 86.62 191 THR A O 1
ATOM 1502 N N . VAL A 1 192 ? -53.285 -9.459 87.865 1.00 89.44 192 VAL A N 1
ATOM 1503 C CA . VAL A 1 192 ? -52.829 -9.997 89.157 1.00 89.44 192 VAL A CA 1
ATOM 1504 C C . VAL A 1 192 ? -53.121 -9.013 90.290 1.00 89.44 192 VAL A C 1
ATOM 1506 O O . VAL A 1 192 ? -53.638 -9.417 91.321 1.00 89.44 192 VAL A O 1
ATOM 1509 N N . GLN A 1 193 ? -52.843 -7.717 90.111 1.00 87.50 193 GLN A N 1
ATOM 1510 C CA . GLN A 1 193 ? -53.161 -6.700 91.122 1.00 87.50 193 GLN A CA 1
ATOM 1511 C C . GLN A 1 193 ? -54.663 -6.592 91.396 1.00 87.50 193 GLN A C 1
ATOM 1513 O O . GLN A 1 193 ? -55.058 -6.456 92.553 1.00 87.50 193 GLN A O 1
ATOM 1518 N N . TYR A 1 194 ? -55.487 -6.651 90.350 1.00 88.12 194 TYR A N 1
ATOM 1519 C CA . TYR A 1 194 ? -56.939 -6.664 90.468 1.00 88.12 194 TYR A CA 1
ATOM 1520 C C . TYR A 1 194 ? -57.418 -7.901 91.239 1.00 88.12 194 TYR A C 1
ATOM 1522 O O . TYR A 1 194 ? -58.142 -7.752 92.220 1.00 88.12 194 TYR A O 1
ATOM 1530 N N . ASP A 1 195 ? -56.954 -9.096 90.869 1.00 87.00 195 ASP A N 1
ATOM 1531 C CA . ASP A 1 195 ? -57.309 -10.353 91.533 1.00 87.00 195 ASP A CA 1
ATOM 1532 C C . ASP A 1 195 ? -56.874 -10.356 93.005 1.00 87.00 195 ASP A C 1
ATOM 1534 O O . ASP A 1 195 ? -57.658 -10.740 93.874 1.00 87.00 195 ASP A O 1
ATOM 1538 N N . THR A 1 196 ? -55.671 -9.857 93.313 1.00 88.12 196 THR A N 1
ATOM 1539 C CA . THR A 1 196 ? -55.204 -9.679 94.696 1.00 88.12 196 THR A CA 1
ATOM 1540 C C . THR A 1 196 ? -56.112 -8.722 95.468 1.00 88.12 196 THR A C 1
ATOM 1542 O O . THR A 1 196 ? -56.544 -9.058 96.564 1.00 88.12 196 THR A O 1
ATOM 1545 N N . GLN A 1 197 ? -56.470 -7.560 94.906 1.00 88.44 197 GLN A N 1
ATOM 1546 C CA . GLN A 1 197 ? -57.373 -6.611 95.573 1.00 88.44 197 GLN A CA 1
ATOM 1547 C C . GLN A 1 197 ? -58.772 -7.189 95.798 1.00 88.44 197 GLN A C 1
ATOM 1549 O O . GLN A 1 197 ? -59.384 -6.929 96.838 1.00 88.44 197 GLN A O 1
ATOM 1554 N N . VAL A 1 198 ? -59.290 -7.966 94.844 1.00 88.88 198 VAL A N 1
ATOM 1555 C CA . VAL A 1 198 ? -60.566 -8.677 94.986 1.00 88.88 198 VAL A CA 1
ATOM 1556 C C . VAL A 1 198 ? -60.465 -9.716 96.100 1.00 88.88 198 VAL A C 1
ATOM 1558 O O . VAL A 1 198 ? -61.356 -9.775 96.947 1.00 88.88 198 VAL A O 1
ATOM 1561 N N . GLN A 1 199 ? -59.382 -10.497 96.157 1.00 86.06 199 GLN A N 1
ATOM 1562 C CA . GLN A 1 199 ? -59.152 -11.457 97.239 1.00 86.06 199 GLN A CA 1
ATOM 1563 C C . GLN A 1 199 ? -59.013 -10.777 98.604 1.00 86.06 199 GLN A C 1
ATOM 1565 O O . GLN A 1 199 ? -59.679 -11.204 99.544 1.00 86.06 199 GLN A O 1
ATOM 1570 N N . ASP A 1 200 ? -58.239 -9.697 98.711 1.00 88.00 200 ASP A N 1
ATOM 1571 C CA . ASP A 1 200 ? -58.076 -8.918 99.944 1.00 88.00 200 ASP A CA 1
ATOM 1572 C C . ASP A 1 200 ? -59.409 -8.316 100.405 1.00 88.00 200 ASP A C 1
ATOM 1574 O O . ASP A 1 200 ? -59.774 -8.398 101.581 1.00 88.00 200 ASP A O 1
ATOM 1578 N N . SER A 1 201 ? -60.184 -7.755 99.472 1.00 85.50 201 SER A N 1
ATOM 1579 C CA . SER A 1 201 ? -61.513 -7.200 99.754 1.00 85.50 201 SER A CA 1
ATOM 1580 C C . SER A 1 201 ? -62.488 -8.285 100.209 1.00 85.50 201 SER A C 1
ATOM 1582 O O . SER A 1 201 ? -63.218 -8.090 101.183 1.00 85.50 201 SER A O 1
ATOM 1584 N N . ASN A 1 202 ? -62.473 -9.451 99.558 1.00 86.88 202 ASN A N 1
ATOM 1585 C CA . ASN A 1 202 ? -63.281 -10.605 99.946 1.00 86.88 202 ASN A CA 1
ATOM 1586 C C . ASN A 1 202 ? -62.861 -11.155 101.315 1.00 86.88 202 ASN A C 1
ATOM 1588 O O . ASN A 1 202 ? -63.723 -11.459 102.139 1.00 86.88 202 ASN A O 1
ATOM 1592 N N . ALA A 1 203 ? -61.560 -11.226 101.603 1.00 85.25 203 ALA A N 1
ATOM 1593 C CA . ALA A 1 203 ? -61.034 -11.642 102.900 1.00 85.25 203 ALA A CA 1
ATOM 1594 C C . ALA A 1 203 ? -61.431 -10.658 104.014 1.00 85.25 203 ALA A C 1
ATOM 1596 O O . ALA A 1 203 ? -61.824 -11.076 105.109 1.00 85.25 203 ALA A O 1
ATOM 1597 N N . ALA A 1 204 ? -61.397 -9.351 103.735 1.00 87.81 204 ALA A N 1
ATOM 1598 C CA . ALA A 1 204 ? -61.847 -8.312 104.656 1.00 87.81 204 ALA A CA 1
ATOM 1599 C C . ALA A 1 204 ? -63.364 -8.370 104.903 1.00 87.81 204 ALA A C 1
ATOM 1601 O O . ALA A 1 204 ? -63.802 -8.259 106.052 1.00 87.81 204 ALA A O 1
ATOM 1602 N N . LEU A 1 205 ? -64.170 -8.580 103.855 1.00 87.25 205 LEU A N 1
ATOM 1603 C CA . LEU A 1 205 ? -65.615 -8.801 103.972 1.00 87.25 205 LEU A CA 1
ATOM 1604 C C . LEU A 1 205 ? -65.922 -10.048 104.802 1.00 87.25 205 LEU A C 1
ATOM 1606 O O . LEU A 1 205 ? -66.716 -9.964 105.737 1.00 87.25 205 LEU A O 1
ATOM 1610 N N . TYR A 1 206 ? -65.253 -11.166 104.518 1.00 86.25 206 TYR A N 1
ATOM 1611 C CA . TYR A 1 206 ? -65.417 -12.416 105.256 1.00 86.25 206 TYR A CA 1
ATOM 1612 C C . TYR A 1 206 ? -65.046 -12.255 106.736 1.00 86.25 206 TYR A C 1
ATOM 1614 O O . TYR A 1 206 ? -65.801 -12.658 107.620 1.00 86.25 206 TYR A O 1
ATOM 1622 N N . SER A 1 207 ? -63.929 -11.581 107.027 1.00 85.81 207 SER A N 1
ATOM 1623 C CA . SER A 1 207 ? -63.497 -11.295 108.402 1.00 85.81 207 SER A CA 1
ATOM 1624 C C . SER A 1 207 ? -64.493 -10.399 109.145 1.00 85.81 207 SER A C 1
ATOM 1626 O O . SER A 1 207 ? -64.816 -10.660 110.304 1.00 85.81 207 SER A O 1
ATOM 1628 N N . ARG A 1 208 ? -65.035 -9.365 108.484 1.00 87.50 208 ARG A N 1
ATOM 1629 C CA . ARG A 1 208 ? -66.086 -8.507 109.058 1.00 87.50 208 ARG A CA 1
ATOM 1630 C C . ARG A 1 208 ? -67.387 -9.264 109.293 1.00 87.50 208 ARG A C 1
ATOM 1632 O O . ARG A 1 208 ? -67.990 -9.068 110.344 1.00 87.50 208 ARG A O 1
ATOM 1639 N N . GLN A 1 209 ? -67.804 -10.122 108.361 1.00 85.56 209 GLN A N 1
ATOM 1640 C CA . GLN A 1 209 ? -68.975 -10.983 108.533 1.00 85.56 209 GLN A CA 1
ATOM 1641 C C . GLN A 1 209 ? -68.793 -11.906 109.734 1.00 85.56 209 GLN A C 1
ATOM 1643 O O . GLN A 1 209 ? -69.639 -11.900 110.620 1.00 85.56 209 GLN A O 1
ATOM 1648 N N . LYS A 1 210 ? -67.658 -12.605 109.839 1.00 87.75 210 LYS A N 1
ATOM 1649 C CA . LYS A 1 210 ? -67.368 -13.480 110.984 1.00 87.75 210 LYS A CA 1
ATOM 1650 C C . LYS A 1 210 ? -67.312 -12.724 112.308 1.00 87.75 210 LYS A C 1
ATOM 1652 O O . LYS A 1 210 ? -67.853 -13.201 113.299 1.00 87.75 210 LYS A O 1
ATOM 1657 N N . ALA A 1 211 ? -66.725 -11.528 112.333 1.00 86.06 211 ALA A N 1
ATOM 1658 C CA . ALA A 1 211 ? -66.720 -10.683 113.526 1.00 86.06 211 ALA A CA 1
ATOM 1659 C C . ALA A 1 211 ? -68.130 -10.187 113.904 1.00 86.06 211 ALA A C 1
ATOM 1661 O O . ALA A 1 211 ? -68.460 -10.106 115.087 1.00 86.06 211 ALA A O 1
ATOM 1662 N N . ALA A 1 212 ? -68.969 -9.855 112.918 1.00 83.00 212 ALA A N 1
ATOM 1663 C CA . ALA A 1 212 ? -70.358 -9.463 113.144 1.00 83.00 212 ALA A CA 1
ATOM 1664 C C . ALA A 1 212 ? -71.209 -10.646 113.633 1.00 83.00 212 ALA A C 1
ATOM 1666 O O . ALA A 1 212 ? -71.941 -10.488 114.605 1.00 83.00 212 ALA A O 1
ATOM 1667 N N . GLU A 1 213 ? -71.062 -11.827 113.023 1.00 84.06 213 GLU A N 1
ATOM 1668 C CA . GLU A 1 213 ? -71.676 -13.088 113.462 1.00 84.06 213 GLU A CA 1
ATOM 1669 C C . GLU A 1 213 ? -71.269 -13.428 114.901 1.00 84.06 213 GLU A C 1
ATOM 1671 O O . GLU A 1 213 ? -72.132 -13.733 115.721 1.00 84.06 213 GLU A O 1
ATOM 1676 N N . ALA A 1 214 ? -69.980 -13.305 115.237 1.00 81.88 214 ALA A N 1
ATOM 1677 C CA . ALA A 1 214 ? -69.476 -13.531 116.589 1.00 81.88 214 ALA A CA 1
ATOM 1678 C C . ALA A 1 214 ? -70.107 -12.566 117.606 1.00 81.88 214 ALA A C 1
ATOM 1680 O O . ALA A 1 214 ? -70.592 -13.007 118.646 1.00 81.88 214 ALA A O 1
ATOM 1681 N N . LYS A 1 215 ? -70.188 -11.265 117.287 1.00 85.19 215 LYS A N 1
ATOM 1682 C CA . LYS A 1 215 ? -70.872 -10.276 118.141 1.00 85.19 215 LYS A CA 1
ATOM 1683 C C . LYS A 1 215 ? -72.359 -10.583 118.317 1.00 85.19 215 LYS A C 1
ATOM 1685 O O . LYS A 1 215 ? -72.884 -10.435 119.417 1.00 85.19 215 LYS A O 1
ATOM 1690 N N . LEU A 1 216 ? -73.043 -10.995 117.251 1.00 83.88 216 LEU A N 1
ATOM 1691 C CA . LEU A 1 216 ? -74.456 -11.384 117.298 1.00 83.88 216 LEU A CA 1
ATOM 1692 C C . LEU A 1 216 ? -74.659 -12.609 118.196 1.00 83.88 216 LEU A C 1
ATOM 1694 O O . LEU A 1 216 ? -75.579 -12.626 119.010 1.00 83.88 216 LEU A O 1
ATOM 1698 N N . TYR A 1 217 ? -73.769 -13.596 118.088 1.00 83.69 217 TYR A N 1
ATOM 1699 C CA . TYR A 1 217 ? -73.780 -14.794 118.920 1.00 83.69 217 TYR A CA 1
ATOM 1700 C C . TYR A 1 217 ? -73.508 -14.479 120.399 1.00 83.69 217 TYR A C 1
ATOM 1702 O O . TYR A 1 217 ? -74.233 -14.957 121.269 1.00 83.69 217 TYR A O 1
ATOM 1710 N N . GLU A 1 218 ? -72.526 -13.623 120.702 1.00 83.50 218 GLU A N 1
ATOM 1711 C CA . GLU A 1 218 ? -72.275 -13.138 122.067 1.00 83.50 218 GLU A CA 1
ATOM 1712 C C . GLU A 1 218 ? -73.489 -12.401 122.641 1.00 83.50 218 GLU A C 1
ATOM 1714 O O . GLU A 1 218 ? -73.888 -12.659 123.776 1.00 83.50 218 GLU A O 1
ATOM 1719 N N . GLN A 1 219 ? -74.118 -11.519 121.858 1.00 84.56 219 GLN A N 1
ATOM 1720 C CA . GLN A 1 219 ? -75.328 -10.811 122.278 1.00 84.56 219 GLN A CA 1
ATOM 1721 C C . GLN A 1 219 ? -76.504 -11.763 122.506 1.00 84.56 219 GLN A C 1
ATOM 1723 O O . GLN A 1 219 ? -77.216 -11.609 123.498 1.00 84.56 219 GLN A O 1
ATOM 1728 N N . GLN A 1 220 ? -76.693 -12.762 121.638 1.00 82.88 220 GLN A N 1
ATOM 1729 C CA . GLN A 1 220 ? -77.700 -13.806 121.832 1.00 82.88 220 GLN A CA 1
ATOM 1730 C C . GLN A 1 220 ? -77.442 -14.593 123.116 1.00 82.88 220 GLN A C 1
ATOM 1732 O O . GLN A 1 220 ? -78.354 -14.731 123.927 1.00 82.88 220 GLN A O 1
ATOM 1737 N N . LYS A 1 221 ? -76.206 -15.045 123.354 1.00 83.56 221 LYS A N 1
ATOM 1738 C CA . LYS A 1 221 ? -75.849 -15.786 124.571 1.00 83.56 221 LYS A CA 1
ATOM 1739 C C . LYS A 1 221 ? -75.979 -14.938 125.832 1.00 83.56 221 LYS A C 1
ATOM 1741 O O . LYS A 1 221 ? -76.473 -15.430 126.842 1.00 83.56 221 LYS A O 1
ATOM 1746 N N . ALA A 1 222 ? -75.616 -13.659 125.781 1.00 80.00 222 ALA A N 1
ATOM 1747 C CA . ALA A 1 222 ? -75.825 -12.729 126.887 1.00 80.00 222 ALA A CA 1
ATOM 1748 C C . ALA A 1 222 ? -77.319 -12.459 127.144 1.00 80.00 222 ALA A C 1
ATOM 1750 O O . ALA A 1 222 ? -77.734 -12.355 128.298 1.00 80.00 222 ALA A O 1
ATOM 1751 N N . ALA A 1 223 ? -78.141 -12.365 126.094 1.00 77.81 223 ALA A N 1
ATOM 1752 C CA . ALA A 1 223 ? -79.589 -12.216 126.219 1.00 77.81 223 ALA A CA 1
ATOM 1753 C C . ALA A 1 223 ? -80.254 -13.487 126.776 1.00 77.81 223 ALA A C 1
ATOM 1755 O O . ALA A 1 223 ? -81.124 -13.383 127.639 1.00 77.81 223 ALA A O 1
ATOM 1756 N N . GLU A 1 224 ? -79.817 -14.675 126.345 1.00 77.69 224 GLU A N 1
ATOM 1757 C CA . GLU A 1 224 ? -80.219 -15.965 126.924 1.00 77.69 224 GLU A CA 1
ATOM 1758 C C . GLU A 1 224 ? -79.813 -16.065 128.399 1.00 77.69 224 GLU A C 1
ATOM 1760 O O . GLU A 1 224 ? -80.640 -16.427 129.229 1.00 77.69 224 GLU A O 1
ATOM 1765 N N . ALA A 1 225 ? -78.584 -15.675 128.752 1.00 75.81 225 ALA A N 1
ATOM 1766 C CA . ALA A 1 225 ? -78.120 -15.657 130.138 1.00 75.81 225 ALA A CA 1
ATOM 1767 C C . ALA A 1 225 ? -78.931 -14.683 131.010 1.00 75.81 225 ALA A C 1
ATOM 1769 O O . ALA A 1 225 ? -79.286 -15.018 132.138 1.00 75.81 225 ALA A O 1
ATOM 1770 N N . ARG A 1 226 ? -79.285 -13.502 130.481 1.00 77.56 226 ARG A N 1
ATOM 1771 C CA . ARG A 1 226 ? -80.182 -12.552 131.162 1.00 77.56 226 ARG A CA 1
ATOM 1772 C C . ARG A 1 226 ? -81.593 -13.105 131.330 1.00 77.56 226 ARG A C 1
ATOM 1774 O O . ARG A 1 226 ? -82.173 -12.905 132.391 1.00 77.56 226 ARG A O 1
ATOM 1781 N N . LYS A 1 227 ? -82.140 -13.803 130.327 1.00 76.38 227 LYS A N 1
ATOM 1782 C CA . LYS A 1 227 ? -83.426 -14.508 130.458 1.00 76.38 227 LYS A CA 1
ATOM 1783 C C . LYS A 1 227 ? -83.355 -15.582 131.537 1.00 76.38 227 LYS A C 1
ATOM 1785 O O . LYS A 1 227 ? -84.183 -15.565 132.430 1.00 76.38 227 LYS A O 1
ATOM 1790 N N . ALA A 1 228 ? -82.324 -16.423 131.525 1.00 75.38 228 ALA A N 1
ATOM 1791 C CA . ALA A 1 228 ? -82.132 -17.453 132.542 1.00 75.38 228 ALA A CA 1
ATOM 1792 C C . ALA A 1 228 ? -81.973 -16.863 133.957 1.00 75.38 228 ALA A C 1
ATOM 1794 O O . ALA A 1 228 ? -82.515 -17.411 134.911 1.00 75.38 228 ALA A O 1
ATOM 1795 N N . GLN A 1 229 ? -81.280 -15.727 134.105 1.00 73.94 229 GLN A N 1
ATOM 1796 C CA . GLN A 1 229 ? -81.210 -15.001 135.379 1.00 73.94 229 GLN A CA 1
ATOM 1797 C C . GLN A 1 229 ? -82.563 -14.419 135.799 1.00 73.94 229 GLN A C 1
ATOM 1799 O O . GLN A 1 229 ? -82.918 -14.517 136.969 1.00 73.94 229 GLN A O 1
ATOM 1804 N N . ALA A 1 230 ? -83.320 -13.832 134.871 1.00 72.94 230 ALA A N 1
ATOM 1805 C CA . ALA A 1 230 ? -84.654 -13.311 135.157 1.00 72.94 230 ALA A CA 1
ATOM 1806 C C . ALA A 1 230 ? -85.634 -14.438 135.534 1.00 72.94 230 ALA A C 1
ATOM 1808 O O . ALA A 1 230 ? -86.389 -14.291 136.491 1.00 72.94 230 ALA A O 1
ATOM 1809 N N . ASP A 1 231 ? -85.565 -15.581 134.849 1.00 71.88 231 ASP A N 1
ATOM 1810 C CA . ASP A 1 231 ? -86.350 -16.780 135.154 1.00 71.88 231 ASP A CA 1
ATOM 1811 C C . ASP A 1 231 ? -85.959 -17.367 136.522 1.00 71.88 231 ASP A C 1
ATOM 1813 O O . ASP A 1 231 ? -86.832 -17.762 137.295 1.00 71.88 231 ASP A O 1
ATOM 1817 N N . ALA A 1 232 ? -84.665 -17.363 136.872 1.00 68.25 232 ALA A N 1
ATOM 1818 C CA . ALA A 1 232 ? -84.183 -17.769 138.193 1.00 68.25 232 ALA A CA 1
ATOM 1819 C C . ALA A 1 232 ? -84.669 -16.826 139.309 1.00 68.25 232 ALA A C 1
ATOM 1821 O O . ALA A 1 232 ? -85.160 -17.295 140.333 1.00 68.25 232 ALA A O 1
ATOM 1822 N N . GLN A 1 233 ? -84.609 -15.506 139.096 1.00 72.06 233 GLN A N 1
ATOM 1823 C CA . GLN A 1 233 ? -85.138 -14.511 140.040 1.00 72.06 233 GLN A CA 1
ATOM 1824 C C . GLN A 1 233 ? -86.657 -14.622 140.202 1.00 72.06 233 GLN A C 1
ATOM 1826 O O . GLN A 1 233 ? -87.175 -14.492 141.312 1.00 72.06 233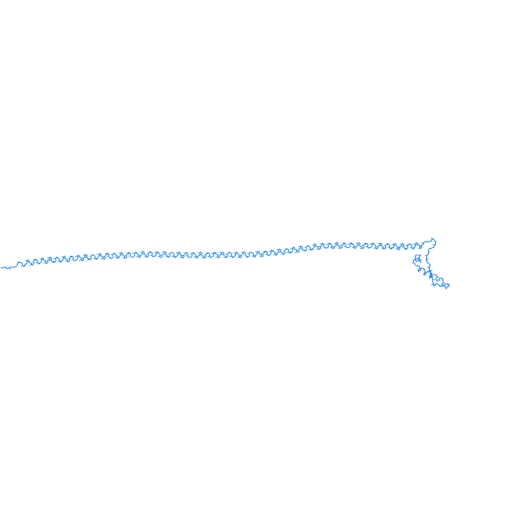 GLN A O 1
ATOM 1831 N N . PHE A 1 234 ? -87.382 -14.898 139.116 1.00 72.06 234 PHE A N 1
ATOM 1832 C CA . PHE A 1 234 ? -88.816 -15.165 139.166 1.00 72.06 234 PHE A CA 1
ATOM 1833 C C . PHE A 1 234 ? -89.121 -16.426 139.990 1.00 72.06 234 PHE A C 1
ATOM 1835 O O . PHE A 1 234 ? -90.041 -16.419 140.808 1.00 72.06 234 PHE A O 1
ATOM 1842 N N . PHE A 1 235 ? -88.317 -17.486 139.846 1.00 68.25 235 PHE A N 1
ATOM 1843 C CA . PHE A 1 235 ? -88.434 -18.701 140.659 1.00 68.25 235 PHE A CA 1
ATOM 1844 C C . PHE A 1 235 ? -88.136 -18.458 142.148 1.00 68.25 235 PHE A C 1
ATOM 1846 O O . PHE A 1 235 ? -88.871 -18.962 142.998 1.00 68.25 235 PHE A O 1
ATOM 1853 N N . GLU A 1 236 ? -87.113 -17.663 142.478 1.00 65.75 236 GLU A N 1
ATOM 1854 C CA . GLU A 1 236 ? -86.808 -17.270 143.864 1.00 65.75 236 GLU A CA 1
ATOM 1855 C C . GLU A 1 236 ? -87.937 -16.449 144.495 1.00 65.75 236 GLU A C 1
ATOM 1857 O O . GLU A 1 236 ? -88.341 -16.723 145.626 1.00 65.75 236 GLU A O 1
ATOM 1862 N N . GLN A 1 237 ? -88.493 -15.475 143.766 1.00 64.38 237 GLN A N 1
ATOM 1863 C CA . GLN A 1 237 ? -89.637 -14.697 144.250 1.00 64.38 237 GLN A CA 1
ATOM 1864 C C . GLN A 1 237 ? -90.868 -15.576 144.469 1.00 64.38 237 GLN A C 1
ATOM 1866 O O . GLN A 1 237 ? -91.561 -15.409 145.472 1.00 64.38 237 GLN A O 1
ATOM 1871 N N . LYS A 1 238 ? -91.108 -16.548 143.582 1.00 66.94 238 LYS A N 1
ATOM 1872 C CA . LYS A 1 238 ? -92.212 -17.500 143.722 1.00 66.94 238 LYS A CA 1
ATOM 1873 C C . LYS A 1 238 ? -92.050 -18.384 144.963 1.00 66.94 238 LYS A C 1
ATOM 1875 O O . LYS A 1 238 ? -92.991 -18.511 145.736 1.00 66.94 238 LYS A O 1
ATOM 1880 N N . LEU A 1 239 ? -90.847 -18.910 145.213 1.00 62.44 239 LEU A N 1
ATOM 1881 C CA . LEU A 1 239 ? -90.534 -19.672 146.431 1.00 62.44 239 LEU A CA 1
ATOM 1882 C C . LEU A 1 239 ? -90.665 -18.819 147.705 1.00 62.44 239 LEU A C 1
ATOM 1884 O O . LEU A 1 239 ? -91.136 -19.312 148.730 1.00 62.44 239 LEU A O 1
ATOM 1888 N N . ALA A 1 240 ? -90.284 -17.539 147.654 1.00 60.28 240 ALA A N 1
ATOM 1889 C CA . ALA A 1 240 ? -90.409 -16.615 148.781 1.00 60.28 240 ALA A CA 1
ATOM 1890 C C . ALA A 1 240 ? -91.870 -16.216 149.079 1.00 60.28 240 ALA A C 1
ATOM 1892 O O . ALA A 1 240 ? -92.237 -16.048 150.244 1.00 60.28 240 ALA A O 1
ATOM 1893 N N . GLU A 1 241 ? -92.710 -16.071 148.052 1.00 60.00 241 GLU A N 1
ATOM 1894 C CA . GLU A 1 241 ? -94.160 -15.865 148.182 1.00 60.00 241 GLU A CA 1
ATOM 1895 C C . GLU A 1 241 ? -94.863 -17.131 148.701 1.00 60.00 241 GLU A C 1
ATOM 1897 O O . GLU A 1 241 ? -95.638 -17.046 149.657 1.00 60.00 241 GLU A O 1
ATOM 1902 N N . ASP A 1 242 ? -94.521 -18.313 148.173 1.00 58.91 242 ASP A N 1
ATOM 1903 C CA . ASP A 1 242 ? -95.059 -19.600 148.638 1.00 58.91 242 ASP A CA 1
ATOM 1904 C C . ASP A 1 242 ? -94.681 -19.873 150.111 1.00 58.91 242 ASP A C 1
ATOM 1906 O O . ASP A 1 242 ? -95.512 -20.336 150.899 1.00 58.91 242 ASP A O 1
ATOM 1910 N N . ALA A 1 243 ? -93.470 -19.490 150.543 1.00 57.56 243 ALA A N 1
ATOM 1911 C CA . ALA A 1 243 ? -93.053 -19.558 151.947 1.00 57.56 243 ALA A CA 1
ATOM 1912 C C . ALA A 1 243 ? -93.867 -18.620 152.865 1.00 57.56 243 ALA A C 1
ATOM 1914 O O . ALA A 1 243 ? -94.198 -18.988 153.997 1.00 57.56 243 ALA A O 1
ATOM 1915 N N . LYS A 1 244 ? -94.248 -17.426 152.386 1.00 59.03 244 LYS A N 1
ATOM 1916 C CA . LYS A 1 244 ? -95.122 -16.493 153.126 1.00 59.03 244 LYS A CA 1
ATOM 1917 C C . LYS A 1 244 ? -96.570 -16.989 153.208 1.00 59.03 244 LYS A C 1
ATOM 1919 O O . LYS A 1 244 ? -97.238 -16.748 154.216 1.00 59.03 244 LYS A O 1
ATOM 1924 N N . LEU A 1 245 ? -97.051 -17.700 152.189 1.00 57.66 245 LEU A N 1
ATOM 1925 C CA . LEU A 1 245 ? -98.379 -18.322 152.169 1.00 57.66 245 LEU A CA 1
ATOM 1926 C C . LEU A 1 245 ? -98.472 -19.501 153.152 1.00 57.66 245 LEU A C 1
ATOM 1928 O O . LEU A 1 245 ? -99.464 -19.620 153.872 1.00 57.66 245 LEU A O 1
ATOM 1932 N N . TYR A 1 246 ? -97.409 -20.304 153.266 1.00 57.41 246 TYR A N 1
ATOM 1933 C CA . TYR A 1 246 ? -97.336 -21.411 154.228 1.00 57.41 246 TYR A CA 1
ATOM 1934 C C . TYR A 1 246 ? -97.276 -20.927 155.690 1.00 57.41 246 TYR A C 1
ATOM 1936 O O . TYR A 1 246 ? -97.877 -21.539 156.574 1.00 57.41 246 TYR A O 1
ATOM 1944 N N . ALA A 1 247 ? -96.627 -19.785 155.951 1.00 55.94 247 ALA A N 1
ATOM 1945 C CA . ALA A 1 247 ? -96.611 -19.159 157.276 1.00 55.94 247 ALA A CA 1
ATOM 1946 C C . ALA A 1 247 ? -98.001 -18.643 157.707 1.00 55.94 247 ALA A C 1
ATOM 1948 O O . ALA A 1 247 ? -98.365 -18.758 158.874 1.00 55.94 247 ALA A O 1
ATOM 1949 N N . LYS A 1 248 ? -98.822 -18.150 156.768 1.00 56.34 248 LYS A N 1
ATOM 1950 C CA . LYS A 1 248 ? -100.189 -17.672 157.053 1.00 56.34 248 LYS A CA 1
ATOM 1951 C C . LYS A 1 248 ? -101.227 -18.782 157.271 1.00 56.34 248 LYS A C 1
ATOM 1953 O O . LYS A 1 248 ? -102.284 -18.492 157.821 1.00 56.34 248 LYS A O 1
ATOM 1958 N N . GLN A 1 249 ? -100.960 -20.032 156.881 1.00 56.16 249 GLN A N 1
ATOM 1959 C CA . GLN A 1 249 ? -101.902 -21.150 157.077 1.00 56.16 249 GLN A CA 1
ATOM 1960 C C . GLN A 1 249 ? -101.767 -21.868 158.430 1.00 56.16 249 GLN A C 1
ATOM 1962 O O . GLN A 1 249 ? -102.651 -22.646 158.783 1.00 56.16 249 GLN A O 1
ATOM 1967 N N . LYS A 1 250 ? -100.704 -21.614 159.208 1.00 49.41 250 LYS A N 1
ATOM 1968 C CA . LYS A 1 250 ? -100.488 -22.271 160.512 1.00 49.41 250 LYS A CA 1
ATOM 1969 C C . LYS A 1 250 ? -100.944 -21.484 161.742 1.00 49.41 250 LYS A C 1
ATOM 1971 O O . LYS A 1 250 ? -100.945 -22.051 162.828 1.00 49.41 250 LYS A O 1
ATOM 1976 N N . GLU A 1 251 ? -101.398 -20.244 161.592 1.00 41.38 251 GLU A N 1
ATOM 1977 C CA . GLU A 1 251 ? -101.909 -19.438 162.709 1.00 41.38 251 GLU A CA 1
ATOM 1978 C C . GLU A 1 251 ? -103.317 -18.908 162.408 1.00 41.38 251 GLU A C 1
ATOM 1980 O O . GLU A 1 251 ? -103.552 -17.714 162.250 1.00 41.38 251 GLU A O 1
ATOM 1985 N N . ALA A 1 252 ? -104.284 -19.824 162.328 1.00 31.22 252 ALA A N 1
ATOM 1986 C CA . ALA A 1 252 ? -105.689 -19.518 162.573 1.00 31.22 252 ALA A CA 1
ATOM 1987 C C . ALA A 1 252 ? -106.340 -20.684 163.347 1.00 31.22 252 ALA A C 1
ATOM 1989 O O . ALA A 1 252 ? -106.020 -21.845 163.087 1.00 31.22 252 ALA A O 1
ATOM 1990 N N . PRO A 1 253 ? -107.200 -20.390 164.337 1.00 41.34 253 PRO A N 1
ATOM 1991 C CA . PRO A 1 253 ? -107.305 -21.145 165.582 1.00 41.34 253 PRO A CA 1
ATOM 1992 C C . PRO A 1 253 ? -108.426 -22.191 165.568 1.00 41.34 253 PRO A C 1
ATOM 1994 O O . PRO A 1 253 ? -109.449 -22.007 164.912 1.00 41.34 253 PRO A O 1
ATOM 1997 N N . ARG A 1 254 ? -108.267 -23.241 166.380 1.00 37.22 254 ARG A N 1
ATOM 1998 C CA . ARG A 1 254 ? -109.328 -24.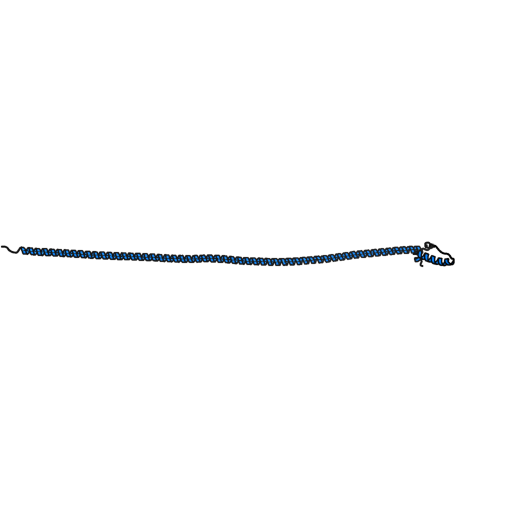118 166.909 1.00 37.22 254 ARG A CA 1
ATOM 1999 C C . ARG A 1 254 ? -108.848 -24.599 168.284 1.00 37.22 254 ARG A C 1
ATOM 2001 O O . ARG A 1 254 ? -107.749 -25.135 168.369 1.00 37.22 254 ARG A O 1
ATOM 2008 N N . SER A 1 255 ? -109.436 -24.058 169.355 1.00 44.16 255 SER A N 1
ATOM 2009 C CA . SER A 1 255 ? -110.586 -24.616 170.099 1.00 44.16 255 SER A CA 1
ATOM 2010 C C . SER A 1 255 ? -110.184 -25.800 170.962 1.00 44.16 255 SER A C 1
ATOM 2012 O O . SER A 1 255 ? -109.802 -26.821 170.351 1.00 44.16 255 SER A O 1
#

InterPro domains:
  IPR001107 Band 7 domain [PF01145] (1-71)
  IPR027705 Flotillin family [PTHR13806] (1-252)
  IPR036013 Band 7/SPFH domain superfamily [G3DSA:3.30.479.30] (1-43)
  IPR036013 Band 7/SPFH domain superfamily [SSF117892] (1-58)

pLDDT: mean 85.86, std 11.57, range [31.22, 95.81]

Sequence (255 aa):
MTMEEIFQGTKSFKQAVFENVQLELNQFGLYIYNANVKQLVDVPGQEYFSYLGQKTQQGAVKQAKVDVAEARMRGAIDAKEREGTTLQKAAEVDAQTKVFRVRQEAIGIKEQAKVEAEVKVFENEREAVVAAAKADLATKKAAWDRQTKVAEVEAAKAVAIREAELQIEVERKNALRLTEKLKAEQLSKATVQYDTQVQDSNAALYSRQKAAEAKLYEQQKAAEARKAQADAQFFEQKLAEDAKLYAKQKEAPRS

Mean predicted aligned error: 17.69 Å

Solvent-accessible surface area (backbone atoms only — not comparable to full-atom values): 14046 Å² total; per-residue (Å²): 138,53,76,65,56,46,71,76,29,64,64,64,45,50,50,56,52,50,55,57,52,41,61,61,32,50,81,74,75,46,81,83,91,76,84,83,81,73,83,90,71,64,58,94,95,54,58,64,62,60,52,51,52,51,52,52,52,51,47,53,53,50,50,54,52,47,55,52,50,52,53,50,50,51,52,51,50,55,50,50,50,51,50,50,53,50,53,50,51,51,53,49,52,52,52,52,51,51,54,50,50,56,51,51,51,53,50,50,54,54,50,50,53,49,53,51,49,53,50,51,50,52,50,51,53,50,51,50,53,51,52,49,54,51,50,54,51,48,52,51,49,53,51,50,54,50,51,50,54,49,51,51,50,51,54,53,49,53,49,52,52,51,51,50,54,50,49,54,51,49,51,51,52,50,51,49,52,50,52,52,49,52,50,50,54,49,50,51,51,50,51,52,51,50,52,49,50,52,49,53,51,49,51,50,51,50,52,50,48,52,52,51,51,50,52,51,49,51,51,50,53,51,51,51,50,50,47,54,50,52,54,49,51,51,50,52,52,50,54,54,51,52,52,54,53,58,60,63,70,74,74,73,90,79,136

Foldseek 3Di:
DDPLCCLVDVPVVVVVVQVVVQVVCVVVVDDDPDDDDDDDDDDPPDCVSVVSVVVVVVVVVVVVVVVVVVVVVVVVVVVVVVVVVVVVVVVVVVVVVVVVVVVVVVVVVVVVVVVVVVVVVVVVVVVVVVVVVVVVVVVVVVVVVVVVVVVVVVVVVVVVVVVVVVVVVVVVVVVVVVVVVVVVVVVVVVVVVVVVVVVVVVVVVVVVVVVVVVVVVVVVVVVVVVVVVVVVVVVVVVVVVVVVVVVVVPPDDDD

Secondary structure (DSSP, 8-state):
--HHHHHH-HHHHHHHHHHHHHHHHHTTT---S---PPPP-PPTT--HHHHHHHHHHHHHHHHHHHHHHHHHHHHHHHHHHHHHHHHHHHHHHHHHHHHHHHHHHHHHHHHHHHHHHHHHHHHHHHHHHHHHHHHHHHHHHHHHHHHHHHHHHHHHHHHHHHHHHHHHHHHHHHHHHHHHHHHHHHHHHHHHHHHHHHHHHHHHHHHHHHHHHHHHHHHHHHHHHHHHHHHHHHHHHHHHHHHHHHHHTS-S---

Radius of gyration: 101.45 Å; Cα contacts (8 Å, |Δi|>4): 23; chains: 1; bounding box: 178×39×294 Å

=== Feature glossary ===
The record interleaves many kinds of information about one protein. Here is each kind framed as the question it answers.

Q: What does the local fold look like, residue by residue?
A: The Foldseek 3Di string encodes local tertiary geometry as a 20-letter alphabet — one character per residue — derived from the relative positions of nearby Cα atoms. Unlike the amino-acid sequence, 3Di is a direct function of the 3D structure, so two proteins with the same fold have similar 3Di strings even at low sequence identity.

Q: Which residues are in helices, strands, or loops?
A: The SS8 string is DSSP's per-residue secondary-structure call. α-helix (H) means an i→i+4 H-bond ladder; β-strand (E) means the residue participates in a β-sheet; 3₁₀ (G) and π (I) are tighter and wider helices; T/S are turns/bends; '-' is loop.

Q: How big and how compact is the whole molecule?
A: Radius of gyration (Rg) is the root-mean-square distance of Cα atoms from their centroid — a single number for overall size and compactness. A globular domain of N residues has Rg ≈ 2.2·N^0.38 Å; an extended or disordered chain has a much larger Rg. The Cα contact count is the number of residue pairs whose Cα atoms are within 8 Å and are more than four positions apart in sequence — a standard proxy for tertiary packing density. The bounding box is the smallest axis-aligned box enclosing all Cα atoms.

Q: Where is each backbone atom in 3D?
A: Structure coordinates are given as an mmCIF _atom_site loop: one row per atom with element, residue name, chain id, sequence number, and x/y/z position in Å. Only the four main-chain atoms per residue are included here; side chains are omitted to keep the record compact.

Q: What is the amino-acid chain?
A: Primary structure: the covalent order of the twenty standard amino acids along the backbone. Two proteins with the same sequence will (almost always) fold to the same structure; two with 30% identity often share a fold but not the details.

Q: What if only a Cα trace is available?
A: Three-state secondary structure (P-SEA) collapses the eight DSSP classes into helix (a), strand (b), and coil (c). P-SEA assigns these from Cα geometry alone — distances and angles — without requiring backbone oxygens, so it works on any Cα trace.

Q: What family and function is it annotated with?
A: Database cross-references. InterPro integrates a dozen domain/family signature databases into unified entries with residue-range hits. GO terms attach function/process/location labels with evidence codes. CATH codes position the fold in a four-level structural taxonomy. Organism is the NCBI-taxonomy species name.

Q: How confident is the AlphaFold model at each residue?
A: pLDDT is the predicted lDDT-Cα score: AlphaFold's confidence that the local environment of each residue (all inter-atomic distances within 15 Å) is correctly placed. It is a per-residue number between 0 and 100, with higher meaning more reliable.

Q: How mobile is each atom in the crystal?
A: B-factor (Debye–Waller factor) reflects atomic displacement in the crystal lattice. It is an experimental observable (units Å²), not a prediction; low values mean the atom is pinned down, high values mean it moves or is heterogeneous across the crystal.

Q: Which residues are buried vs exposed?
A: SASA measures how much of the protein is reachable by solvent. It is computed by rolling a water-sized probe over the atomic surface and summing the exposed area (Å²). Per-residue SASA distinguishes core (buried, low SASA) from surface (exposed, high SASA) residues; total SASA is a whole-molecule size measure.

Q: What do the diagnostic plots show?
A: Plot images: a contact map (which residues are close in 3D, as an N×N binary image), a Ramachandran scatter (backbone torsion angles, revealing secondary-structure composition at a glance), and — for AlphaFold structures — a PAE heatmap (pairwise prediction confidence).

Q: What known structures does this most resemble?
A: The Foldseek neighbor list gives the closest experimentally determined structures in the PDB, ranked by structural alignment. TM-score near 1 means near-identical fold; near 0.3 means only rough topology match. This is how one finds what a novel AlphaFold prediction most resembles in the solved-structure universe.

Q: Are the domains correctly placed relative to each other?
A: Predicted aligned error is AlphaFold's pairwise confidence. Unlike pLDDT (per-residue), PAE is per-residue-pair and captures whether two parts of the structure are correctly placed relative to each other. Units are ångströms of expected positional error.

Q: What do the rendered images show?
A: Structure images are PyMOL renders from six orthogonal camera directions. Cartoon representation draws helices as coils and strands as arrows; sticks shows the backbone as bonds; surface shows the solvent-excluded envelope. Rainbow coloring maps sequence position to hue (blue→red, N→C); chain coloring assigns a distinct color per polypeptide.

Q: What are the backbone torsion angles?
A: φ (phi) and ψ (psi) are the two rotatable backbone dihedrals per residue: φ is the C(i-1)–N–Cα–C torsion, ψ is the N–Cα–C–N(i+1) torsion, both in degrees on (−180°, 180°]. α-helical residues cluster near (−60°, −45°); β-strand residues near (−120°, +130°). A Ramachandran plot is simply a scatter of (φ, ψ) for every residue.